Protein 4KSN (pdb70)

InterPro domains:
  IPR029058 Alpha/Beta hydrolase fold [SSF53474] (107-247)
  IPR048613 SdbC, C-terminal domain [PF20856] (334-403)

Secondary structure (DSSP, 8-state):
--EEEEEEEEEEE-SSS-EEEEEEEE---SS------TTSS-----PSPP-TTEEEEEEEEEE-/-HHHHHTSSEEEEEEE-SSS-EEEEEEEE----SPP-SSEEEEEEEEEE---/--HHHHHSSEEEEEEE-SSS-EEEEEEEEE--SS-TTTT-TT---S--BTTEEEEEEEEEE--/-HHHHHHSSEEEEEEE-SSS-EEEEEEEEE----------SPP-SSEEEEEEEEEEPPPP-

B-factor: mean 46.19, std 17.65, range [25.19, 122.3]

Organism: Legionella pneumophila subsp. pneumophila (strain Philadelphia 1 / ATCC 33152 / DSM 7513) (NCBI:txid272624)

Radius of gyration: 19.93 Å; Cα contacts (8 Å, |Δi|>4): 500; chains: 4; bounding box: 48×37×64 Å

Foldseek 3Di:
DAWDAKWKWKWFDPVPPDIDIDIGGDPDDPPLDWADDPPDPDSDTDPPDDDPGMDIDMDIDGDD/DVVVVVQPQWKWKWFDPVPPDIDIDIDHDPDVPDDADPGMDIDGDGDDDDDD/DDDCVVPPAWKWKWFDPVPPDIDIDTDHDDDDPDDPCPPPPPDDPPDADPTMDIDHDDDDDDD/DVVVVVQPQWKWKWFDPVPPDIDIDTDHDDDDPDDPCDDDDDADPTMDIDDDGDDDDDDDD

CATH classification: 6.20.250.80

Sequence (240 aa):
DTHLLADLYLLKYDTGLGVYESFICKYLEDSNDYIASHPQKLSLDEPRPLESETVSLRQLIVSVLGQLDTHLADLYLLKYDTGLGVYESFIICKYLEPRPLESEETVSLRQLIVSVLPSGQLDTHLADLYLLKYDTGLGVYESFIICKYLEDSNDYIASHPQKPRPLESETVSLRQLIIVSVLPGQLDTHLADLYLLKYDTGLGVYESFIICKYLEDSNDYIEPRPLESETVSLRQLIIVSVLLPSRP

Structure (mmCIF, N/CA/C/O backbone):
data_4KSN
#
_entry.id   4KSN
#
_cell.length_a   90.240
_cell.length_b   57.928
_cell.length_c   81.448
_cell.angle_alpha   90.00
_cell.angle_beta   121.78
_cell.angle_gamma   90.00
#
_symmetry.space_group_name_H-M   'C 1 2 1'
#
loop_
_entity.id
_entity.type
_entity.pdbx_description
1 polymer SdbC
2 non-polymer 'UNKNOWN LIGAND'
3 water water
#
loop_
_atom_site.group_PDB
_atom_site.id
_atom_site.type_symbol
_atom_site.label_atom_id
_atom_site.label_alt_id
_atom_site.label_comp_id
_atom_site.label_asym_id
_atom_site.label_entity_id
_atom_site.label_seq_id
_atom_site.pdbx_PDB_ins_code
_atom_site.Cartn_x
_atom_site.Cartn_y
_atom_site.Cartn_z
_atom_site.occupancy
_atom_site.B_iso_or_equiv
_atom_site.auth_seq_id
_atom_site.auth_comp_id
_atom_site.auth_asym_id
_atom_site.auth_atom_id
_atom_site.pdbx_PDB_model_num
ATOM 1 N N . ASP A 1 8 ? 27.445 46.639 25.361 1.00 100.31 337 ASP A N 1
ATOM 2 C CA . ASP A 1 8 ? 28.585 45.672 25.281 1.00 95.48 337 ASP A CA 1
ATOM 3 C C . ASP A 1 8 ? 28.379 44.504 26.260 1.00 89.41 337 ASP A C 1
ATOM 4 O O . ASP A 1 8 ? 28.712 44.598 27.447 1.00 86.40 337 ASP A O 1
ATOM 9 N N . THR A 1 9 ? 27.881 43.389 25.734 1.00 82.51 338 THR A N 1
ATOM 10 C CA . THR A 1 9 ? 27.330 42.334 26.565 1.00 76.08 338 THR A CA 1
ATOM 11 C C . THR A 1 9 ? 28.382 41.449 27.289 1.00 66.14 338 THR A C 1
ATOM 12 O O . THR A 1 9 ? 29.337 40.904 26.698 1.00 56.87 338 THR A O 1
ATOM 16 N N . HIS A 1 10 ? 28.157 41.317 28.590 1.00 63.40 339 HIS A N 1
ATOM 17 C CA . HIS A 1 10 ? 29.073 40.605 29.492 1.00 58.75 339 HIS A CA 1
ATOM 18 C C . HIS A 1 10 ? 28.943 39.100 29.271 1.00 55.26 339 HIS A C 1
ATOM 19 O O . HIS A 1 10 ? 27.851 38.563 29.335 1.00 61.87 339 HIS A O 1
ATOM 26 N N . LEU A 1 11 ? 30.049 38.431 29.025 1.00 49.88 340 LEU A N 1
ATOM 27 C CA A LEU A 1 11 ? 30.071 37.012 28.704 0.50 48.52 340 LEU A CA 1
ATOM 28 C CA B LEU A 1 11 ? 30.079 37.013 28.701 0.50 49.46 340 LEU A CA 1
ATOM 29 C C . LEU A 1 11 ? 30.536 36.143 29.887 1.00 46.49 340 LEU A C 1
ATOM 30 O O . LEU A 1 11 ? 29.907 35.133 30.204 1.00 45.78 340 LEU A O 1
ATOM 39 N N . ALA A 1 12 ? 31.619 36.538 30.546 1.00 39.30 341 ALA A N 1
ATOM 40 C CA . ALA A 1 12 ? 32.233 35.720 31.620 1.00 36.85 341 ALA A CA 1
ATOM 41 C C . ALA A 1 12 ? 33.088 36.590 32.516 1.00 33.73 341 ALA A C 1
ATOM 42 O O . ALA A 1 12 ? 33.381 37.706 32.171 1.00 34.07 341 ALA A O 1
ATOM 44 N N . ASP A 1 13 ? 33.440 36.073 33.666 1.00 32.16 342 ASP A N 1
ATOM 45 C CA . ASP A 1 13 ? 34.362 36.739 34.569 1.00 31.74 342 ASP A CA 1
ATOM 46 C C . ASP A 1 13 ? 35.603 35.867 34.626 1.00 29.81 342 ASP A C 1
ATOM 47 O O . ASP A 1 13 ? 35.507 34.636 34.504 1.00 30.77 342 ASP A O 1
ATOM 52 N N . LEU A 1 14 ? 36.724 36.509 34.891 1.00 27.97 343 LEU A N 1
ATOM 53 C CA . LEU A 1 14 ? 37.996 35.836 35.165 1.00 26.67 343 LEU A CA 1
ATOM 54 C C . LEU A 1 14 ? 38.580 36.529 36.372 1.00 26.31 343 LEU A C 1
ATOM 55 O O . LEU A 1 14 ? 38.091 37.632 36.750 1.00 25.92 343 LEU A O 1
ATOM 60 N N . TYR A 1 15 ? 39.523 35.883 37.051 1.00 27.27 344 TYR A N 1
ATOM 61 C CA . TYR A 1 15 ? 40.058 36.430 38.267 1.00 27.16 344 TYR A CA 1
ATOM 62 C C . TYR A 1 15 ? 41.593 36.343 38.200 1.00 29.85 344 TYR A C 1
ATOM 63 O O . TYR A 1 15 ? 42.134 35.303 37.831 1.00 29.09 344 TYR A O 1
ATOM 72 N N . LEU A 1 16 ? 42.254 37.424 38.581 1.00 27.99 345 LEU A N 1
ATOM 73 C CA . LEU A 1 16 ? 43.680 37.459 38.780 1.00 27.92 345 LEU A CA 1
ATOM 74 C C . LEU A 1 16 ? 43.935 37.262 40.251 1.00 28.06 345 LEU A C 1
ATOM 75 O O . LEU A 1 16 ? 43.458 38.061 41.077 1.00 29.59 345 LEU A O 1
ATOM 80 N N . LEU A 1 17 ? 44.608 36.170 40.564 1.00 25.67 346 LEU A N 1
ATOM 81 C CA . LEU A 1 17 ? 44.776 35.706 41.895 1.00 27.82 346 LEU A CA 1
ATOM 82 C C . LEU A 1 17 ? 46.279 35.757 42.171 1.00 28.26 346 LEU A C 1
ATOM 83 O O . LEU A 1 17 ? 47.068 35.224 41.420 1.00 28.92 346 LEU A O 1
ATOM 88 N N . LYS A 1 18 ? 46.624 36.311 43.337 1.00 29.25 347 LYS A N 1
ATOM 89 C CA . LYS A 1 18 ? 48.027 36.438 43.698 1.00 31.40 347 LYS A CA 1
ATOM 90 C C . LYS A 1 18 ? 48.126 36.145 45.169 1.00 30.61 347 LYS A C 1
ATOM 91 O O . LYS A 1 18 ? 47.286 36.506 45.910 1.00 33.75 347 LYS A O 1
ATOM 97 N N . TYR A 1 19 ? 49.134 35.389 45.575 1.00 34.95 348 TYR A N 1
ATOM 98 C CA . TYR A 1 19 ? 49.245 35.001 46.990 1.00 36.72 348 TYR A CA 1
ATOM 99 C C . TYR A 1 19 ? 50.718 34.809 47.387 1.00 38.94 348 TYR A C 1
ATOM 100 O O . TYR A 1 19 ? 51.549 34.376 46.616 1.00 38.84 348 TYR A O 1
ATOM 109 N N . ASP A 1 20 ? 51.025 35.226 48.601 1.00 46.89 349 ASP A N 1
ATOM 110 C CA . ASP A 1 20 ? 52.371 35.067 49.152 1.00 48.88 349 ASP A CA 1
ATOM 111 C C . ASP A 1 20 ? 52.487 33.611 49.597 1.00 46.90 349 ASP A C 1
ATOM 112 O O . ASP A 1 20 ? 51.582 33.075 50.252 1.00 50.41 349 ASP A O 1
ATOM 117 N N . THR A 1 21 ? 53.551 32.976 49.155 1.00 54.62 350 THR A N 1
ATOM 118 C CA . THR A 1 21 ? 53.813 31.572 49.491 1.00 61.70 350 THR A CA 1
ATOM 119 C C . THR A 1 21 ? 54.208 31.373 50.970 1.00 68.10 350 THR A C 1
ATOM 120 O O . THR A 1 21 ? 53.646 30.515 51.673 1.00 71.46 350 THR A O 1
ATOM 124 N N . GLY A 1 22 ? 55.121 32.214 51.441 1.00 73.36 351 GLY A N 1
ATOM 125 C CA . GLY A 1 22 ? 55.688 32.068 52.792 1.00 74.97 351 GLY A CA 1
ATOM 126 C C . GLY A 1 22 ? 57.167 31.826 52.676 1.00 79.63 351 GLY A C 1
ATOM 127 O O . GLY A 1 22 ? 57.855 31.590 53.672 1.00 86.29 351 GLY A O 1
ATOM 128 N N . LEU A 1 23 ? 57.657 31.875 51.443 1.00 76.69 352 LEU A N 1
ATOM 129 C CA . LEU A 1 23 ? 59.035 31.574 51.123 1.00 78.30 352 LEU A CA 1
ATOM 130 C C . LEU A 1 23 ? 59.677 32.710 50.336 1.00 74.41 352 LEU A C 1
ATOM 131 O O . LEU A 1 23 ? 60.657 32.476 49.633 1.00 73.96 352 LEU A O 1
ATOM 136 N N . GLY A 1 24 ? 59.125 33.925 50.433 1.00 73.11 353 GLY A N 1
ATOM 137 C CA . GLY A 1 24 ? 59.718 35.104 49.773 1.00 71.89 353 GLY A CA 1
ATOM 138 C C . GLY A 1 24 ? 59.355 35.293 48.308 1.00 71.37 353 GLY A C 1
ATOM 139 O O . GLY A 1 24 ? 59.987 36.058 47.554 1.00 66.10 353 GLY A O 1
ATOM 140 N N . VAL A 1 25 ? 58.325 34.598 47.862 1.00 67.58 354 VAL A N 1
ATOM 141 C CA . VAL A 1 25 ? 57.880 34.815 46.512 1.00 60.42 354 VAL A CA 1
ATOM 142 C C . VAL A 1 25 ? 56.364 34.761 46.512 1.00 50.53 354 VAL A C 1
ATOM 143 O O . VAL A 1 25 ? 55.793 34.116 47.359 1.00 53.11 354 VAL A O 1
ATOM 147 N N . TYR A 1 26 ? 55.736 35.541 45.640 1.00 48.14 355 TYR A N 1
ATOM 148 C CA . TYR A 1 26 ? 54.276 35.399 45.407 1.00 43.60 355 TYR A CA 1
ATOM 149 C C . TYR A 1 26 ? 54.014 34.718 44.055 1.00 37.39 355 TYR A C 1
ATOM 150 O O . TYR A 1 26 ? 54.772 34.849 43.113 1.00 38.11 355 TYR A O 1
ATOM 159 N N . GLU A 1 27 ? 52.836 34.063 43.969 1.00 36.99 356 GLU A N 1
ATOM 160 C CA . GLU A 1 27 ? 52.468 33.296 42.802 1.00 34.97 356 GLU A CA 1
ATOM 161 C C . GLU A 1 27 ? 51.267 33.976 42.223 1.00 31.08 356 GLU A C 1
ATOM 162 O O . GLU A 1 27 ? 50.454 34.494 42.993 1.00 30.97 356 GLU A O 1
ATOM 168 N N . SER A 1 28 ? 51.176 33.963 40.898 1.00 32.04 357 SER A N 1
ATOM 169 C CA . SER A 1 28 ? 50.129 34.653 40.179 1.00 31.99 357 SER A CA 1
ATOM 170 C C . SER A 1 28 ? 49.487 33.702 39.206 1.00 29.93 357 SER A C 1
ATOM 171 O O . SER A 1 28 ? 50.191 32.939 38.535 1.00 30.97 357 SER A O 1
ATOM 174 N N . PHE A 1 29 ? 48.164 33.851 39.040 1.00 29.06 358 PHE A N 1
ATOM 175 C CA . PHE A 1 29 ? 47.397 32.925 38.213 1.00 26.75 358 PHE A CA 1
ATOM 176 C C . PHE A 1 29 ? 46.273 33.750 37.589 1.00 26.56 358 PHE A C 1
ATOM 177 O O . PHE A 1 29 ? 45.780 34.707 38.213 1.00 27.57 358 PHE A O 1
ATOM 185 N N . ILE A 1 30 ? 45.890 33.382 36.378 1.00 25.95 359 ILE A N 1
ATOM 186 C CA . ILE A 1 30 ? 44.662 33.922 35.747 1.00 26.41 359 ILE A CA 1
ATOM 187 C C . ILE A 1 30 ? 43.670 32.758 35.706 1.00 26.22 359 ILE A C 1
ATOM 188 O O . ILE A 1 30 ? 44.031 31.677 35.287 1.00 25.19 359 ILE A O 1
ATOM 193 N N . CYS A 1 31 ? 42.447 32.998 36.235 1.00 25.59 360 CYS A N 1
ATOM 194 C CA . CYS A 1 31 ? 41.609 31.952 36.761 1.00 26.32 360 CYS A CA 1
ATOM 195 C C . CYS A 1 31 ? 40.148 32.112 36.287 1.00 27.22 360 CYS A C 1
ATOM 196 O O . CYS A 1 31 ? 39.613 33.236 36.210 1.00 27.99 360 CYS A O 1
ATOM 199 N N . LYS A 1 32 ? 39.524 30.976 36.057 1.00 27.99 361 LYS A N 1
ATOM 200 C CA . LYS A 1 32 ? 38.071 30.857 35.944 1.00 29.40 361 LYS A CA 1
ATOM 201 C C . LYS A 1 32 ? 37.547 30.198 37.229 1.00 28.61 361 LYS A C 1
ATOM 202 O O . LYS A 1 32 ? 37.912 29.080 37.573 1.00 27.26 361 LYS A O 1
ATOM 208 N N . TYR A 1 33 ? 36.639 30.893 37.880 1.00 27.22 362 TYR A N 1
ATOM 209 C CA . TYR A 1 33 ? 35.954 30.390 39.039 1.00 27.62 362 TYR A CA 1
ATOM 210 C C . TYR A 1 33 ? 34.976 29.277 38.729 1.00 30.68 362 TYR A C 1
ATOM 211 O O . TYR A 1 33 ? 34.205 29.335 37.727 1.00 28.97 362 TYR A O 1
ATOM 220 N N . LEU A 1 34 ? 35.061 28.204 39.505 1.00 29.33 363 LEU A N 1
ATOM 221 C CA . LEU A 1 34 ? 34.274 27.045 39.235 1.00 35.56 363 LEU A CA 1
ATOM 222 C C . LEU A 1 34 ? 32.935 27.262 39.892 1.00 39.89 363 LEU A C 1
ATOM 223 O O . LEU A 1 34 ? 32.786 27.097 41.087 1.00 36.80 363 LEU A O 1
ATOM 228 N N . GLU A 1 35 ? 31.950 27.648 39.116 1.00 43.51 364 GLU A N 1
ATOM 229 C CA . GLU A 1 35 ? 30.627 27.844 39.723 1.00 50.45 364 GLU A CA 1
ATOM 230 C C . GLU A 1 35 ? 29.542 27.608 38.755 1.00 60.89 364 GLU A C 1
ATOM 231 O O . GLU A 1 35 ? 29.786 27.130 37.634 1.00 63.48 364 GLU A O 1
ATOM 237 N N . ASP A 1 36 ? 28.338 27.977 39.207 1.00 73.98 365 ASP A N 1
ATOM 238 C CA . ASP A 1 36 ? 27.247 28.398 38.323 1.00 76.67 365 ASP A CA 1
ATOM 239 C C . ASP A 1 36 ? 26.543 27.147 37.883 1.00 81.07 365 ASP A C 1
ATOM 240 O O . ASP A 1 36 ? 26.267 26.284 38.719 1.00 77.08 365 ASP A O 1
ATOM 245 N N . SER A 1 37 ? 26.284 27.028 36.581 1.00 91.01 366 SER A N 1
ATOM 246 C CA . SER A 1 37 ? 25.186 26.236 36.068 1.00 94.15 366 SER A CA 1
ATOM 247 C C . SER A 1 37 ? 23.901 26.883 36.594 1.00 94.11 366 SER A C 1
ATOM 248 O O . SER A 1 37 ? 23.050 27.327 35.809 1.00 98.08 366 SER A O 1
ATOM 251 N N . ASN A 1 38 ? 23.783 26.953 37.925 1.00 85.44 367 ASN A N 1
ATOM 252 C CA . ASN A 1 38 ? 22.609 27.536 38.592 1.00 81.35 367 ASN A CA 1
ATOM 253 C C . ASN A 1 38 ? 22.717 29.055 38.824 1.00 77.95 367 ASN A C 1
ATOM 254 O O . ASN A 1 38 ? 21.742 29.778 38.663 1.00 74.65 367 ASN A O 1
ATOM 259 N N . ASP A 1 39 ? 23.891 29.517 39.249 1.00 76.10 368 ASP A N 1
ATOM 260 C CA . ASP A 1 39 ? 24.174 30.957 39.425 1.00 78.27 368 ASP A CA 1
ATOM 261 C C . ASP A 1 39 ? 23.288 31.637 40.479 1.00 72.20 368 ASP A C 1
ATOM 262 O O . ASP A 1 39 ? 23.100 32.851 40.441 1.00 77.29 368 ASP A O 1
ATOM 267 N N . TYR A 1 40 ? 22.753 30.870 41.425 1.00 68.74 369 TYR A N 1
ATOM 268 C CA . TYR A 1 40 ? 21.784 31.419 42.406 1.00 65.10 369 TYR A CA 1
ATOM 269 C C . TYR A 1 40 ? 22.396 32.534 43.300 1.00 61.63 369 TYR A C 1
ATOM 270 O O . TYR A 1 40 ? 23.633 32.565 43.508 1.00 54.02 369 TYR A O 1
ATOM 279 N N . ILE A 1 41 ? 21.548 33.427 43.837 1.00 59.43 370 ILE A N 1
ATOM 280 C CA . ILE A 1 41 ? 21.997 34.397 44.841 1.00 58.79 370 ILE A CA 1
ATOM 281 C C . ILE A 1 41 ? 22.745 33.649 45.964 1.00 51.04 370 ILE A C 1
ATOM 282 O O . ILE A 1 41 ? 22.417 32.487 46.260 1.00 50.78 370 ILE A O 1
ATOM 287 N N . ALA A 1 42 ? 23.722 34.312 46.560 1.00 42.76 371 ALA A N 1
ATOM 288 C CA . ALA A 1 42 ? 24.625 33.637 47.505 1.00 38.91 371 ALA A CA 1
ATOM 289 C C . ALA A 1 42 ? 24.666 34.357 48.849 1.00 37.67 371 ALA A C 1
ATOM 290 O O . ALA A 1 42 ? 24.570 35.571 48.904 1.00 37.50 371 ALA A O 1
ATOM 292 N N . SER A 1 43 ? 24.711 33.574 49.918 1.00 34.95 372 SER A N 1
ATOM 293 C CA . SER A 1 43 ? 24.602 34.124 51.263 1.00 33.44 372 SER A CA 1
ATOM 294 C C . SER A 1 43 ? 25.642 33.481 52.147 1.00 31.92 372 SER A C 1
ATOM 295 O O . SER A 1 43 ? 26.427 32.654 51.714 1.00 30.43 372 SER A O 1
ATOM 298 N N . HIS A 1 44 ? 25.724 33.939 53.390 1.00 31.16 373 HIS A N 1
ATOM 299 C CA . HIS A 1 44 ? 26.788 33.392 54.275 1.00 32.58 373 HIS A CA 1
ATOM 300 C C . HIS A 1 44 ? 26.662 31.872 54.478 1.00 30.49 373 HIS A C 1
ATOM 301 O O . HIS A 1 44 ? 25.588 31.381 54.801 1.00 34.50 373 HIS A O 1
ATOM 308 N N . PRO A 1 45 ? 27.761 31.119 54.318 1.00 32.50 374 PRO A N 1
ATOM 309 C CA . PRO A 1 45 ? 27.718 29.696 54.505 1.00 34.27 374 PRO A CA 1
ATOM 310 C C . PRO A 1 45 ? 27.588 29.278 56.018 1.00 37.31 374 PRO A C 1
ATOM 311 O O . PRO A 1 45 ? 27.224 28.149 56.283 1.00 34.60 374 PRO A O 1
ATOM 315 N N . GLN A 1 46 ? 27.849 30.211 56.934 1.00 36.52 375 GLN A N 1
ATOM 316 C CA . GLN A 1 46 ? 27.864 29.894 58.378 1.00 40.05 375 GLN A CA 1
ATOM 317 C C . GLN A 1 46 ? 26.912 30.720 59.203 1.00 40.29 375 GLN A C 1
ATOM 318 O O . GLN A 1 46 ? 26.947 30.629 60.446 1.00 41.22 375 GLN A O 1
ATOM 324 N N . LYS A 1 47 ? 26.029 31.512 58.572 1.00 37.35 376 LYS A N 1
ATOM 325 C CA . LYS A 1 47 ? 25.094 32.342 59.306 1.00 38.77 376 LYS A CA 1
ATOM 326 C C . LYS A 1 47 ? 23.726 32.253 58.640 1.00 39.17 376 LYS A C 1
ATOM 327 O O . LYS A 1 47 ? 23.637 31.984 57.445 1.00 34.57 376 LYS A O 1
ATOM 333 N N . LEU A 1 48 ? 22.703 32.507 59.426 1.00 36.62 377 LEU A N 1
ATOM 334 C CA . LEU A 1 48 ? 21.334 32.411 58.966 1.00 36.09 377 LEU A CA 1
ATOM 335 C C . LEU A 1 48 ? 20.925 33.551 58.007 1.00 35.29 377 LEU A C 1
ATOM 336 O O . LEU A 1 48 ? 19.960 33.379 57.208 1.00 37.29 377 LEU A O 1
ATOM 341 N N . SER A 1 49 ? 21.578 34.708 58.113 1.00 35.06 378 SER A N 1
ATOM 342 C CA . SER A 1 49 ? 21.239 35.902 57.348 1.00 37.03 378 SER A CA 1
ATOM 343 C C . SER A 1 49 ? 21.180 35.563 55.845 1.00 33.64 378 SER A C 1
ATOM 344 O O . SER A 1 49 ? 22.065 34.858 55.328 1.00 31.63 378 SER A O 1
ATOM 347 N N . LEU A 1 50 ? 20.222 36.157 55.182 1.00 34.53 379 LEU A N 1
ATOM 348 C CA . LEU A 1 50 ? 20.140 36.122 53.726 1.00 36.41 379 LEU A CA 1
ATOM 349 C C . LEU A 1 50 ? 20.856 37.293 53.090 1.00 39.10 379 LEU A C 1
ATOM 350 O O . LEU A 1 50 ? 20.695 37.518 51.887 1.00 42.92 379 LEU A O 1
ATOM 355 N N . ASP A 1 51 ? 21.650 38.053 53.851 1.00 36.85 380 ASP A N 1
ATOM 356 C CA . ASP A 1 51 ? 22.380 39.130 53.243 1.00 39.15 380 ASP A CA 1
ATOM 357 C C . ASP A 1 51 ? 23.257 38.545 52.170 1.00 37.21 380 ASP A C 1
ATOM 358 O O . ASP A 1 51 ? 23.895 37.498 52.353 1.00 33.99 380 ASP A O 1
ATOM 363 N N . GLU A 1 52 ? 23.338 39.242 51.068 1.00 39.84 381 GLU A N 1
ATOM 364 C CA . GLU A 1 52 ? 24.129 38.741 49.947 1.00 42.11 381 GLU A CA 1
ATOM 365 C C . GLU A 1 52 ? 25.622 38.703 50.230 1.00 43.44 381 GLU A C 1
ATOM 366 O O . GLU A 1 52 ? 26.201 39.650 50.753 1.00 41.20 381 GLU A O 1
ATOM 380 N N . PRO A 1 54 ? 28.495 37.681 47.749 1.00 44.86 383 PRO A N 1
ATOM 381 C CA . PRO A 1 54 ? 28.825 37.209 46.404 1.00 44.86 383 PRO A CA 1
ATOM 382 C C . PRO A 1 54 ? 30.035 36.272 46.389 1.00 39.10 383 PRO A C 1
ATOM 383 O O . PRO A 1 54 ? 30.949 36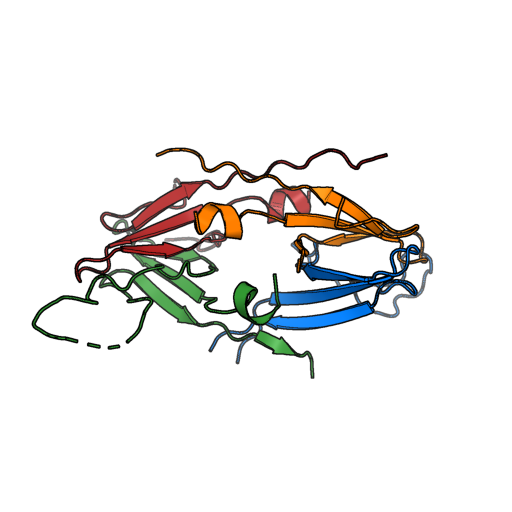.457 47.165 1.00 39.65 383 PRO A O 1
ATOM 387 N N . ARG A 1 55 ? 29.981 35.274 45.530 1.00 39.78 384 ARG A N 1
ATOM 388 C CA . ARG A 1 55 ? 31.067 34.329 45.314 1.00 36.98 384 ARG A CA 1
ATOM 389 C C . ARG A 1 55 ? 31.940 34.783 44.091 1.00 39.34 384 ARG A C 1
ATOM 390 O O . ARG A 1 55 ? 31.419 35.372 43.156 1.00 36.54 384 ARG A O 1
ATOM 398 N N . PRO A 1 56 ? 33.241 34.469 44.094 1.00 35.35 385 PRO A N 1
ATOM 399 C CA . PRO A 1 56 ? 33.908 33.719 45.130 1.00 34.20 385 PRO A CA 1
ATOM 400 C C . PRO A 1 56 ? 34.108 34.583 46.341 1.00 38.23 385 PRO A C 1
ATOM 401 O O . PRO A 1 56 ? 34.276 35.796 46.217 1.00 37.23 385 PRO A O 1
ATOM 405 N N . LEU A 1 57 ? 34.098 33.957 47.516 1.00 38.77 386 LEU A N 1
ATOM 406 C CA . LEU A 1 57 ? 34.401 34.678 48.710 1.00 39.34 386 LEU A CA 1
ATOM 407 C C . LEU A 1 57 ? 35.884 34.929 48.650 1.00 42.68 386 LEU A C 1
ATOM 408 O O . LEU A 1 57 ? 36.631 34.116 48.114 1.00 43.59 386 LEU A O 1
ATOM 413 N N . GLU A 1 58 ? 36.318 36.019 49.265 1.00 43.44 387 GLU A N 1
ATOM 414 C CA . GLU A 1 58 ? 37.734 36.367 49.305 1.00 45.45 387 GLU A CA 1
ATOM 415 C C . GLU A 1 58 ? 38.420 35.826 50.551 1.00 47.67 387 GLU A C 1
ATOM 416 O O . GLU A 1 58 ? 37.793 35.670 51.605 1.00 46.24 387 GLU A O 1
ATOM 422 N N . SER A 1 59 ? 39.707 35.570 50.443 1.00 44.68 388 SER A N 1
ATOM 423 C CA . SER A 1 59 ? 40.532 35.203 51.587 1.00 47.01 388 SER A CA 1
ATOM 424 C C . SER A 1 59 ? 41.410 36.376 51.967 1.00 48.99 388 SER A C 1
ATOM 425 O O . SER A 1 59 ? 41.773 37.188 51.119 1.00 47.22 388 SER A O 1
ATOM 428 N N . GLU A 1 60 ? 41.854 36.380 53.212 1.00 49.14 389 GLU A N 1
ATOM 429 C CA . GLU A 1 60 ? 42.769 37.393 53.680 1.00 55.11 389 GLU A CA 1
ATOM 430 C C . GLU A 1 60 ? 44.163 37.172 53.147 1.00 51.81 389 GLU A C 1
ATOM 431 O O . GLU A 1 60 ? 44.953 38.125 53.072 1.00 58.48 389 GLU A O 1
ATOM 437 N N . THR A 1 61 ? 44.481 35.927 52.770 1.00 46.25 390 THR A N 1
ATOM 438 C CA . THR A 1 61 ? 45.761 35.584 52.221 1.00 42.86 390 THR A CA 1
ATOM 439 C C . THR A 1 61 ? 45.809 35.534 50.688 1.00 36.81 390 THR A C 1
ATOM 440 O O . THR A 1 61 ? 46.837 35.296 50.149 1.00 41.61 390 THR A O 1
ATOM 444 N N . VAL A 1 62 ? 44.735 35.804 49.975 1.00 34.10 391 VAL A N 1
ATOM 445 C CA . VAL A 1 62 ? 44.815 35.725 48.532 1.00 30.73 391 VAL A CA 1
ATOM 446 C C . VAL A 1 62 ? 44.281 37.020 47.936 1.00 32.71 391 VAL A C 1
ATOM 447 O O . VAL A 1 62 ? 43.152 37.368 48.220 1.00 37.16 391 VAL A O 1
ATOM 451 N N . SER A 1 63 ? 45.046 37.707 47.100 1.00 32.29 392 SER A N 1
ATOM 452 C CA . SER A 1 63 ? 44.570 38.917 46.424 1.00 33.09 392 SER A CA 1
ATOM 453 C C . SER A 1 63 ? 43.760 38.484 45.190 1.00 30.67 392 SER A C 1
ATOM 454 O O . SER A 1 63 ? 44.243 37.679 44.428 1.00 30.60 392 SER A O 1
ATOM 457 N N . LEU A 1 64 ? 42.581 39.047 45.002 1.00 30.59 393 LEU A N 1
ATOM 458 C CA . LEU A 1 64 ? 41.737 38.688 43.869 1.00 31.64 393 LEU A CA 1
ATOM 459 C C . LEU A 1 64 ? 41.292 39.972 43.218 1.00 30.40 393 LEU A C 1
ATOM 460 O O . LEU A 1 64 ? 40.825 40.889 43.908 1.00 31.67 393 LEU A O 1
ATOM 465 N N . ARG A 1 65 ? 41.470 40.080 41.914 1.00 27.51 394 ARG A N 1
ATOM 466 C CA . ARG A 1 65 ? 40.894 41.136 41.144 1.00 29.41 394 ARG A CA 1
ATOM 467 C C . ARG A 1 65 ? 40.062 40.497 40.006 1.00 31.79 394 ARG A C 1
ATOM 468 O O . ARG A 1 65 ? 40.499 39.547 39.402 1.00 31.21 394 ARG A O 1
ATOM 476 N N . GLN A 1 66 ? 38.896 41.032 39.772 1.00 30.30 395 GLN A N 1
ATOM 477 C CA . GLN A 1 66 ? 37.970 40.490 38.791 1.00 31.77 395 GLN A CA 1
ATOM 478 C C . GLN A 1 66 ? 38.123 41.196 37.467 1.00 31.63 395 GLN A C 1
ATOM 479 O O . GLN A 1 66 ? 38.200 42.444 37.382 1.00 30.95 395 GLN A O 1
ATOM 485 N N . LEU A 1 67 ? 38.118 40.398 36.399 1.00 31.30 396 LEU A N 1
ATOM 486 C CA . LEU A 1 67 ? 38.076 40.907 35.051 1.00 31.71 396 LEU A CA 1
ATOM 487 C C . LEU A 1 67 ? 36.810 40.448 34.386 1.00 31.08 396 LEU A C 1
ATOM 488 O O . LEU A 1 67 ? 36.226 39.420 34.734 1.00 31.57 396 LEU A O 1
ATOM 493 N N . ILE A 1 68 ? 36.396 41.183 33.414 1.00 31.50 397 ILE A N 1
ATOM 494 C CA . ILE A 1 68 ? 35.245 40.802 32.721 1.00 33.04 397 ILE A CA 1
ATOM 495 C C . ILE A 1 68 ? 35.588 40.618 31.231 1.00 33.52 397 ILE A C 1
ATOM 496 O O . ILE A 1 68 ? 36.458 41.293 30.672 1.00 33.46 397 ILE A O 1
ATOM 501 N N . VAL A 1 69 ? 34.893 39.647 30.622 1.00 33.30 398 VAL A N 1
ATOM 502 C CA . VAL A 1 69 ? 35.072 39.285 29.231 1.00 34.70 398 VAL A CA 1
ATOM 503 C C . VAL A 1 69 ? 33.744 39.626 28.576 1.00 36.22 398 VAL A C 1
ATOM 504 O O . VAL A 1 69 ? 32.656 39.193 29.041 1.00 37.64 398 VAL A O 1
ATOM 508 N N . SER A 1 70 ? 33.798 40.417 27.514 1.00 37.24 399 SER A N 1
ATOM 509 C CA . SER A 1 70 ? 32.591 40.876 26.856 1.00 41.97 399 SER A CA 1
ATOM 510 C C . SER A 1 70 ? 32.800 40.802 25.369 1.00 43.45 399 SER A C 1
ATOM 511 O O . SER A 1 70 ? 33.917 40.663 24.886 1.00 40.55 399 SER A O 1
ATOM 514 N N . VAL A 1 71 ? 31.717 40.933 24.633 1.00 46.95 400 VAL A N 1
ATOM 515 C CA . VAL A 1 71 ? 31.830 40.841 23.195 1.00 52.50 400 VAL A CA 1
ATOM 516 C C . VAL A 1 71 ? 31.935 42.219 22.626 1.00 57.92 400 VAL A C 1
ATOM 517 O O . VAL A 1 71 ? 31.154 43.093 22.976 1.00 64.02 400 VAL A O 1
ATOM 521 N N . LEU A 1 72 ? 32.889 42.367 21.724 1.00 62.71 401 LEU A N 1
ATOM 522 C CA . LEU A 1 72 ? 33.070 43.562 20.923 1.00 72.60 401 LEU A CA 1
ATOM 523 C C . LEU A 1 72 ? 31.963 43.726 19.884 1.00 72.48 401 LEU A C 1
ATOM 524 O O . LEU A 1 72 ? 30.924 44.308 20.171 1.00 79.02 401 LEU A O 1
ATOM 529 N N . GLY B 1 5 ? 54.531 22.979 19.050 1.00 83.31 334 GLY B N 1
ATOM 530 C CA . GLY B 1 5 ? 55.314 23.588 20.173 1.00 80.41 334 GLY B CA 1
ATOM 531 C C . GLY B 1 5 ? 54.507 24.656 20.893 1.00 77.46 334 GLY B C 1
ATOM 532 O O . GLY B 1 5 ? 54.511 24.730 22.130 1.00 69.32 334 GLY B O 1
ATOM 533 N N . GLN B 1 6 ? 53.803 25.478 20.118 1.00 75.14 335 GLN B N 1
ATOM 534 C CA . GLN B 1 6 ? 52.932 26.509 20.684 1.00 72.94 335 GLN B CA 1
ATOM 535 C C . GLN B 1 6 ? 51.662 25.903 21.295 1.00 67.07 335 GLN B C 1
ATOM 536 O O . GLN B 1 6 ? 51.085 26.463 22.235 1.00 65.00 335 GLN B O 1
ATOM 542 N N . LEU B 1 7 ? 51.183 24.793 20.737 1.00 62.00 336 LEU B N 1
ATOM 543 C CA . LEU B 1 7 ? 50.049 24.127 21.359 1.00 55.47 336 LEU B CA 1
ATOM 544 C C . LEU B 1 7 ? 50.490 23.648 22.725 1.00 51.80 336 LEU B C 1
ATOM 545 O O . LEU B 1 7 ? 49.796 23.867 23.706 1.00 49.51 336 LEU B O 1
ATOM 550 N N . ASP B 1 8 ? 51.651 23.001 22.778 1.00 51.68 337 ASP B N 1
ATOM 551 C CA . ASP B 1 8 ? 52.157 22.441 24.026 1.00 52.03 337 ASP B CA 1
ATOM 552 C C . ASP B 1 8 ? 52.240 23.519 25.096 1.00 48.78 337 ASP B C 1
ATOM 553 O O . ASP B 1 8 ? 51.751 23.314 26.210 1.00 48.71 337 ASP B O 1
ATOM 558 N N . THR B 1 9 ? 52.802 24.682 24.757 1.00 45.53 338 THR B N 1
ATOM 559 C CA . THR B 1 9 ? 52.889 25.768 25.708 1.00 45.04 338 THR B CA 1
ATOM 560 C C . THR B 1 9 ? 51.527 26.283 26.164 1.00 44.46 338 THR B C 1
ATOM 561 O O . THR B 1 9 ? 51.341 26.591 27.337 1.00 39.48 338 THR B O 1
ATOM 565 N N . HIS B 1 10 ? 50.568 26.402 25.236 1.00 43.01 339 HIS B N 1
ATOM 566 C CA . HIS B 1 10 ? 49.242 26.834 25.641 1.00 41.32 339 HIS B CA 1
ATOM 567 C C . HIS B 1 10 ? 48.570 25.868 26.599 1.00 37.87 339 HIS B C 1
ATOM 568 O O . HIS B 1 10 ? 47.805 26.325 27.434 1.00 40.01 339 HIS B O 1
ATOM 575 N N . LEU B 1 11 ? 48.829 24.567 26.465 1.00 36.19 340 LEU B N 1
ATOM 576 C CA . LEU B 1 11 ? 48.191 23.547 27.282 1.00 37.07 340 LEU B CA 1
ATOM 577 C C . LEU B 1 11 ? 48.992 23.248 28.552 1.00 37.17 340 LEU B C 1
ATOM 578 O O . LEU B 1 11 ? 48.590 22.400 29.340 1.00 39.38 340 LEU B O 1
ATOM 583 N N . ALA B 1 12 ? 50.068 23.993 28.764 1.00 36.36 341 ALA B N 1
ATOM 584 C CA . ALA B 1 12 ? 50.942 23.799 29.891 1.00 36.08 341 ALA B CA 1
ATOM 585 C C . ALA B 1 12 ? 50.559 24.738 31.023 1.00 34.33 341 ALA B C 1
ATOM 586 O O . ALA B 1 12 ? 49.856 25.719 30.836 1.00 34.52 341 ALA B O 1
ATOM 588 N N . ASP B 1 13 ? 51.072 24.451 32.212 1.00 33.60 342 ASP B N 1
ATOM 589 C CA . ASP B 1 13 ? 50.920 25.335 33.369 1.00 33.89 342 ASP B CA 1
ATOM 590 C C . ASP B 1 13 ? 49.465 25.634 33.768 1.00 29.80 342 ASP B C 1
ATOM 591 O O . ASP B 1 13 ? 49.151 26.724 34.237 1.00 32.33 342 ASP B O 1
ATOM 596 N N . LEU B 1 14 ? 48.621 24.666 33.577 1.00 30.52 343 LEU B N 1
ATOM 597 C CA . LEU B 1 14 ? 47.255 24.720 34.016 1.00 30.06 343 LEU B CA 1
ATOM 598 C C . LEU B 1 14 ? 47.045 23.968 35.342 1.00 29.49 343 LEU B C 1
ATOM 599 O O . LEU B 1 14 ? 47.549 22.833 35.525 1.00 30.78 343 LEU B O 1
ATOM 604 N N . TYR B 1 15 ? 46.249 24.579 36.220 1.00 29.05 344 TYR B N 1
ATOM 605 C CA . TYR B 1 15 ? 46.059 24.146 37.609 1.00 29.38 344 TYR B CA 1
ATOM 606 C C . TYR B 1 15 ? 44.618 24.280 38.061 1.00 28.19 344 TYR B C 1
ATOM 607 O O . TYR B 1 15 ? 43.882 25.205 37.611 1.00 28.22 344 TYR B O 1
ATOM 616 N N . LEU B 1 16 ? 44.186 23.321 38.883 1.00 25.83 345 LEU B N 1
ATOM 617 C CA . LEU B 1 16 ? 43.079 23.510 39.783 1.00 27.24 345 LEU B CA 1
ATOM 618 C C . LEU B 1 16 ? 43.593 24.089 41.088 1.00 28.36 345 LEU B C 1
ATOM 619 O O . LEU B 1 16 ? 44.485 23.487 41.728 1.00 30.87 345 LEU B O 1
ATOM 624 N N . LEU B 1 17 ? 43.128 25.271 41.409 1.00 27.84 346 LEU B N 1
ATOM 625 C CA . LEU B 1 17 ? 43.513 26.001 42.585 1.00 28.58 346 LEU B CA 1
ATOM 626 C C . LEU B 1 17 ? 42.334 26.046 43.546 1.00 28.99 346 LEU B C 1
ATOM 627 O O . LEU B 1 17 ? 41.232 26.416 43.189 1.00 28.92 346 LEU B O 1
ATOM 632 N N . LYS B 1 18 ? 42.598 25.739 44.811 1.00 28.97 347 LYS B N 1
ATOM 633 C CA . LYS B 1 18 ? 41.555 25.761 45.808 1.00 29.02 347 LYS B CA 1
ATOM 634 C C . LYS B 1 18 ? 42.084 26.508 47.045 1.00 30.54 347 LYS B C 1
ATOM 635 O O . LYS B 1 18 ? 43.189 26.163 47.540 1.00 32.63 347 LYS B O 1
ATOM 641 N N . TYR B 1 19 ? 41.310 27.466 47.545 1.00 31.39 348 TYR B N 1
ATOM 642 C CA . TYR B 1 19 ? 41.723 28.197 48.728 1.00 32.38 348 TYR B CA 1
ATOM 643 C C . TYR B 1 19 ? 40.703 28.207 49.821 1.00 33.24 348 TYR B C 1
ATOM 644 O O . TYR B 1 19 ? 39.503 28.148 49.592 1.00 33.19 348 TYR B O 1
ATOM 653 N N . ASP B 1 20 ? 41.249 28.293 51.043 1.00 36.25 349 ASP B N 1
ATOM 654 C CA . ASP B 1 20 ? 40.416 28.397 52.252 1.00 37.11 349 ASP B CA 1
ATOM 655 C C . ASP B 1 20 ? 40.001 29.848 52.457 1.00 36.65 349 ASP B C 1
ATOM 656 O O . ASP B 1 20 ? 40.847 30.770 52.531 1.00 36.83 349 ASP B O 1
ATOM 661 N N . THR B 1 21 ? 38.693 30.055 52.479 1.00 36.28 350 THR B N 1
ATOM 662 C CA . THR B 1 21 ? 38.095 31.373 52.577 1.00 38.44 350 THR B CA 1
ATOM 663 C C . THR B 1 21 ? 38.162 31.902 54.011 1.00 40.83 350 THR B C 1
ATOM 664 O O . THR B 1 21 ? 38.015 33.088 54.195 1.00 41.60 350 THR B O 1
ATOM 668 N N . GLY B 1 22 ? 38.435 31.033 54.989 1.00 40.79 351 GLY B N 1
ATOM 669 C CA . GLY B 1 22 ? 38.294 31.433 56.399 1.00 44.47 351 GLY B CA 1
ATOM 670 C C . GLY B 1 22 ? 36.868 31.382 56.903 1.00 44.87 351 GLY B C 1
ATOM 671 O O . GLY B 1 22 ? 36.644 31.486 58.106 1.00 48.03 351 GLY B O 1
ATOM 672 N N . LEU B 1 23 ? 35.897 31.163 56.007 1.00 41.13 352 LEU B N 1
ATOM 673 C CA . LEU B 1 23 ? 34.492 31.038 56.380 1.00 40.58 352 LEU B CA 1
ATOM 674 C C . LEU B 1 23 ? 33.991 29.615 56.244 1.00 38.78 352 LEU B C 1
ATOM 675 O O . LEU B 1 23 ? 32.811 29.401 56.061 1.00 42.27 352 LEU B O 1
ATOM 680 N N . GLY B 1 24 ? 34.885 28.648 56.411 1.00 39.87 353 GLY B N 1
ATOM 681 C CA . GLY B 1 24 ? 34.495 27.229 56.454 1.00 41.44 353 GLY B CA 1
ATOM 682 C C . GLY B 1 24 ? 34.199 26.582 55.115 1.00 41.98 353 GLY B C 1
ATOM 683 O O . GLY B 1 24 ? 33.713 25.441 55.059 1.00 44.08 353 GLY B O 1
ATOM 684 N N . VAL B 1 25 ? 34.459 27.322 54.028 1.00 38.07 354 VAL B N 1
ATOM 685 C CA . VAL B 1 25 ? 34.340 26.761 52.687 1.00 34.68 354 VAL B CA 1
ATOM 686 C C . VAL B 1 25 ? 35.605 27.081 51.871 1.00 31.91 354 VAL B C 1
ATOM 687 O O . VAL B 1 25 ? 36.374 27.984 52.205 1.00 32.99 354 VAL B O 1
ATOM 691 N N . TYR B 1 26 ? 35.840 26.246 50.876 1.00 30.70 355 TYR B N 1
ATOM 692 C CA . TYR B 1 26 ? 36.912 26.457 49.928 1.00 31.78 355 TYR B CA 1
ATOM 693 C C . TYR B 1 26 ? 36.336 27.121 48.668 1.00 30.53 355 TYR B C 1
ATOM 694 O O . TYR B 1 26 ? 35.211 26.857 48.297 1.00 31.66 355 TYR B O 1
ATOM 703 N N . GLU B 1 27 ? 37.155 27.898 47.975 1.00 30.78 356 GLU B N 1
ATOM 704 C CA . GLU B 1 27 ? 36.802 28.308 46.586 1.00 30.03 356 GLU B CA 1
ATOM 705 C C . GLU B 1 27 ? 37.830 27.696 45.627 1.00 29.47 356 GLU B C 1
ATOM 706 O O . GLU B 1 27 ? 39.048 27.676 45.901 1.00 30.57 356 GLU B O 1
ATOM 712 N N . SER B 1 28 ? 37.296 27.218 44.511 1.00 29.71 357 SER B N 1
ATOM 713 C CA . SER B 1 28 ? 38.063 26.521 43.502 1.00 29.83 357 SER B CA 1
ATOM 714 C C . SER B 1 28 ? 37.957 27.206 42.129 1.00 28.03 357 SER B C 1
ATOM 715 O O . SER B 1 28 ? 36.890 27.788 41.783 1.00 27.08 357 SER B O 1
ATOM 718 N N . PHE B 1 29 ? 39.058 27.067 41.370 1.00 27.00 358 PHE B N 1
ATOM 719 C CA . PHE B 1 29 ? 39.313 27.777 40.119 1.00 27.40 358 PHE B CA 1
ATOM 720 C C . PHE B 1 29 ? 40.097 26.876 39.182 1.00 27.91 358 PHE B C 1
ATOM 721 O O . PHE B 1 29 ? 40.984 26.069 39.618 1.00 28.68 358 PHE B O 1
ATOM 729 N N . ILE B 1 30 ? 39.867 27.058 37.882 1.00 26.44 359 ILE B N 1
ATOM 730 C CA A ILE B 1 30 ? 40.736 26.490 36.849 0.60 29.36 359 ILE B CA 1
ATOM 731 C CA B ILE B 1 30 ? 40.780 26.481 36.897 0.40 28.90 359 ILE B CA 1
ATOM 732 C C . ILE B 1 30 ? 41.610 27.641 36.353 1.00 29.10 359 ILE B C 1
ATOM 733 O O . ILE B 1 30 ? 41.089 28.695 36.019 1.00 28.73 359 ILE B O 1
ATOM 742 N N . CYS B 1 31 ? 42.928 27.444 36.295 1.00 27.78 360 CYS B N 1
ATOM 743 C CA . CYS B 1 31 ? 43.814 28.547 36.169 1.00 29.53 360 CYS B CA 1
ATOM 744 C C . CYS B 1 31 ? 45.010 28.248 35.259 1.00 29.35 360 CYS B C 1
ATOM 745 O O . CYS B 1 31 ? 45.437 27.104 35.117 1.00 31.35 360 CYS B O 1
ATOM 748 N N . LYS B 1 32 ? 45.548 29.324 34.740 1.00 30.35 361 LYS B N 1
ATOM 749 C CA . LYS B 1 32 ? 46.883 29.377 34.134 1.00 29.53 361 LYS B CA 1
ATOM 750 C C . LYS B 1 32 ? 47.826 30.069 35.081 1.00 28.38 361 LYS B C 1
ATOM 751 O O . LYS B 1 32 ? 47.593 31.191 35.473 1.00 28.66 361 LYS B O 1
ATOM 757 N N . TYR B 1 33 ? 48.890 29.390 35.405 1.00 31.46 362 TYR B N 1
ATOM 758 C CA . TYR B 1 33 ? 49.967 29.934 36.171 1.00 33.20 362 TYR B CA 1
ATOM 759 C C . TYR B 1 33 ? 50.710 30.929 35.312 1.00 36.23 362 TYR B C 1
ATOM 760 O O . TYR B 1 33 ? 51.048 30.607 34.175 1.00 35.20 362 TYR B O 1
ATOM 769 N N . LEU B 1 34 ? 50.964 32.106 35.874 1.00 36.30 363 LEU B N 1
ATOM 770 C CA . LEU B 1 34 ? 51.681 33.166 35.170 1.00 39.65 363 LEU B CA 1
ATOM 771 C C . LEU B 1 34 ? 53.146 33.050 35.552 1.00 45.42 363 LEU B C 1
ATOM 772 O O . LEU B 1 34 ? 53.566 33.611 36.538 1.00 44.79 363 LEU B O 1
ATOM 777 N N . GLU B 1 35 ? 53.878 32.227 34.818 1.00 50.97 364 GLU B N 1
ATOM 778 C CA . GLU B 1 35 ? 55.278 31.874 35.169 1.00 61.80 364 GLU B CA 1
ATOM 779 C C . GLU B 1 35 ? 56.260 33.001 34.837 1.00 60.07 364 GLU B C 1
ATOM 780 O O . GLU B 1 35 ? 56.544 33.852 35.689 1.00 65.96 364 GLU B O 1
ATOM 786 N N . PRO B 1 54 ? 60.241 23.739 43.241 1.00 62.26 383 PRO B N 1
ATOM 787 C CA . PRO B 1 54 ? 59.346 23.466 42.126 1.00 61.23 383 PRO B CA 1
ATOM 788 C C . PRO B 1 54 ? 58.159 24.441 42.163 1.00 57.29 383 PRO B C 1
ATOM 789 O O . PRO B 1 54 ? 57.435 24.477 43.150 1.00 58.49 383 PRO B O 1
ATOM 793 N N . ARG B 1 55 ? 57.995 25.257 41.135 1.00 52.22 384 ARG B N 1
ATOM 794 C CA . ARG B 1 55 ? 56.910 26.252 41.165 1.00 51.02 384 ARG B CA 1
ATOM 795 C C . ARG B 1 55 ? 55.813 25.942 40.220 1.00 47.21 384 ARG B C 1
ATOM 796 O O . ARG B 1 55 ? 56.054 25.349 39.186 1.00 46.84 384 ARG B O 1
ATOM 804 N N . PRO B 1 56 ? 54.578 26.362 40.562 1.00 42.73 385 PRO B N 1
ATOM 805 C CA . PRO B 1 56 ? 54.120 27.190 41.669 1.00 39.08 385 PRO B CA 1
ATOM 806 C C . PRO B 1 56 ? 54.132 26.466 43.016 1.00 39.07 385 PRO B C 1
ATOM 807 O O . PRO B 1 56 ? 53.866 25.256 43.085 1.00 39.52 385 PRO B O 1
ATOM 811 N N . LEU B 1 57 ? 54.376 27.236 44.070 1.00 41.73 386 LEU B N 1
ATOM 812 C CA . LEU B 1 57 ? 54.310 26.767 45.450 1.00 42.90 386 LEU B CA 1
ATOM 813 C C . LEU B 1 57 ? 52.892 26.952 45.993 1.00 40.23 386 LEU B C 1
ATOM 814 O O . LEU B 1 57 ? 52.198 27.910 45.632 1.00 38.08 386 LEU B O 1
ATOM 819 N N . GLU B 1 58 ? 52.477 26.020 46.836 1.00 38.46 387 GLU B N 1
ATOM 820 C CA . GLU B 1 58 ? 51.307 26.199 47.668 1.00 40.06 387 GLU B CA 1
ATOM 821 C C . GLU B 1 58 ? 51.609 27.136 48.823 1.00 43.69 387 GLU B C 1
ATOM 822 O O . GLU B 1 58 ? 52.749 27.495 49.069 1.00 49.58 387 GLU B O 1
ATOM 828 N N . SER B 1 59 ? 50.577 27.519 49.536 1.00 42.70 388 SER B N 1
ATOM 829 C CA . SER B 1 59 ? 50.674 28.204 50.803 1.00 41.98 388 SER B CA 1
ATOM 830 C C . SER B 1 59 ? 49.848 27.398 51.779 1.00 43.00 388 SER B C 1
ATOM 831 O O . SER B 1 59 ? 49.257 26.376 51.376 1.00 41.93 388 SER B O 1
ATOM 834 N N . GLU B 1 60 ? 49.707 27.918 53.012 1.00 43.44 389 GLU B N 1
ATOM 835 C CA A GLU B 1 60 ? 48.922 27.223 54.049 0.60 46.62 389 GLU B CA 1
ATOM 836 C CA B GLU B 1 60 ? 48.936 27.281 54.072 0.40 44.13 389 GLU B CA 1
ATOM 837 C C . GLU B 1 60 ? 47.460 27.117 53.684 1.00 45.55 389 GLU B C 1
ATOM 838 O O . GLU B 1 60 ? 46.797 26.146 54.074 1.00 43.13 389 GLU B O 1
ATOM 849 N N . THR B 1 61 ? 46.959 28.099 52.940 1.00 41.56 390 THR B N 1
ATOM 850 C CA . THR B 1 61 ? 45.538 28.163 52.627 1.00 39.53 390 THR B CA 1
ATOM 851 C C . THR B 1 61 ? 45.208 27.863 51.153 1.00 37.30 390 THR B C 1
ATOM 852 O O . THR B 1 61 ? 44.020 27.831 50.783 1.00 37.57 390 THR B O 1
ATOM 856 N N . VAL B 1 62 ? 46.233 27.739 50.321 1.00 36.41 391 VAL B N 1
ATOM 857 C CA . VAL B 1 62 ? 46.062 27.529 48.850 1.00 36.19 391 VAL B CA 1
ATOM 858 C C . VAL B 1 62 ? 46.648 26.201 48.445 1.00 36.00 391 VAL B C 1
ATOM 859 O O . VAL B 1 62 ? 47.866 25.948 48.660 1.00 38.66 391 VAL B O 1
ATOM 863 N N . SER B 1 63 ? 45.822 25.353 47.818 1.00 31.15 392 SER B N 1
ATOM 864 C CA . SER B 1 63 ? 46.236 24.072 47.365 1.00 34.28 392 SER B CA 1
ATOM 865 C C . SER B 1 63 ? 46.137 23.979 45.853 1.00 34.17 392 SER B C 1
ATOM 866 O O . SER B 1 63 ? 45.246 24.572 45.264 1.00 30.34 392 SER B O 1
ATOM 869 N N . LEU B 1 64 ? 47.046 23.220 45.271 1.00 32.29 393 LEU B N 1
ATOM 870 C CA . LEU B 1 64 ? 47.168 23.146 43.797 1.00 32.98 393 LEU B CA 1
ATOM 871 C C . LEU B 1 64 ? 47.170 21.733 43.294 1.00 35.42 393 LEU B C 1
ATOM 872 O O . LEU B 1 64 ? 47.780 20.850 43.893 1.00 35.68 393 LEU B O 1
ATOM 877 N N . ARG B 1 65 ? 46.482 21.530 42.165 1.00 31.21 394 ARG B N 1
ATOM 878 C CA . ARG B 1 65 ? 46.527 20.267 41.462 1.00 32.91 394 ARG B CA 1
ATOM 879 C C . ARG B 1 65 ? 46.808 20.511 39.993 1.00 34.40 394 ARG B C 1
ATOM 880 O O . ARG B 1 65 ? 46.095 21.333 39.369 1.00 31.91 394 ARG B O 1
ATOM 888 N N . GLN B 1 66 ? 47.810 19.818 39.430 1.00 30.67 395 GLN B N 1
ATOM 889 C CA . GLN B 1 66 ? 48.155 20.054 38.039 1.00 30.65 395 GLN B CA 1
ATOM 890 C C . GLN B 1 66 ? 47.110 19.451 37.099 1.00 29.68 395 GLN B C 1
ATOM 891 O O . GLN B 1 66 ? 46.621 18.355 37.318 1.00 30.43 395 GLN B O 1
ATOM 897 N N . LEU B 1 67 ? 46.815 20.163 36.027 1.00 30.75 396 LEU B N 1
ATOM 898 C CA . LEU B 1 67 ? 45.898 19.634 34.989 1.00 30.76 396 LEU B CA 1
ATOM 899 C C . LEU B 1 67 ? 46.778 19.241 33.832 1.00 32.26 396 LEU B C 1
ATOM 900 O O . LEU B 1 67 ? 47.821 19.872 33.572 1.00 35.39 396 LEU B O 1
ATOM 905 N N . ILE B 1 68 ? 46.468 18.117 33.254 1.00 30.80 397 ILE B N 1
ATOM 906 C CA . ILE B 1 68 ? 47.159 17.648 32.078 1.00 33.81 397 ILE B CA 1
ATOM 907 C C . ILE B 1 68 ? 46.188 17.491 30.949 1.00 32.46 397 ILE B C 1
ATOM 908 O O . ILE B 1 68 ? 45.098 16.904 31.123 1.00 32.99 397 ILE B O 1
ATOM 913 N N . VAL B 1 69 ? 46.566 17.985 29.786 1.00 32.12 398 VAL B N 1
ATOM 914 C CA . VAL B 1 69 ? 45.683 17.914 28.611 1.00 32.76 398 VAL B CA 1
ATOM 915 C C . VAL B 1 69 ? 46.193 16.940 27.548 1.00 34.83 398 VAL B C 1
ATOM 916 O O . VAL B 1 69 ? 47.323 17.062 27.064 1.00 36.52 398 VAL B O 1
ATOM 920 N N . SER B 1 70 ? 45.386 15.948 27.191 1.00 33.30 399 SER B N 1
ATOM 921 C CA . SER B 1 70 ? 45.683 15.029 26.148 1.00 35.59 399 SER B CA 1
ATOM 922 C C . SER B 1 70 ? 44.884 15.466 24.922 1.00 38.58 399 SER B C 1
ATOM 923 O O . SER B 1 70 ? 43.695 15.786 25.039 1.00 37.31 399 SER B O 1
ATOM 926 N N . VAL B 1 71 ? 45.511 15.459 23.761 1.00 39.86 400 VAL B N 1
ATOM 927 C CA . VAL B 1 71 ? 44.781 15.738 22.500 1.00 41.69 400 VAL B CA 1
ATOM 928 C C . VAL B 1 71 ? 44.507 14.443 21.836 1.00 43.47 400 VAL B C 1
ATOM 929 O O . VAL B 1 71 ? 45.437 13.728 21.386 1.00 43.92 400 VAL B O 1
ATOM 933 N N . LEU B 1 72 ? 43.233 14.091 21.761 1.00 45.52 401 LEU B N 1
ATOM 934 C CA . LEU B 1 72 ? 42.871 12.824 21.195 1.00 50.73 401 LEU B CA 1
ATOM 935 C C . LEU B 1 72 ? 43.128 12.924 19.691 1.00 56.44 401 LEU B C 1
ATOM 936 O O . LEU B 1 72 ? 42.729 13.915 19.072 1.00 53.61 401 LEU B O 1
ATOM 941 N N . PRO B 1 73 ? 43.861 11.941 19.122 1.00 60.64 402 PRO B N 1
ATOM 942 C CA . PRO B 1 73 ? 44.195 11.999 17.700 1.00 66.33 402 PRO B CA 1
ATOM 943 C C . PRO B 1 73 ? 42.963 11.815 16.837 1.00 68.23 402 PRO B C 1
ATOM 944 O O . PRO B 1 73 ? 42.043 11.091 17.234 1.00 64.97 402 PRO B O 1
ATOM 948 N N . SER B 1 74 ? 42.969 12.448 15.668 1.00 74.76 403 SER B N 1
ATOM 949 C CA . SER B 1 74 ? 41.918 12.258 14.658 1.00 80.20 403 SER B CA 1
ATOM 950 C C . SER B 1 74 ? 42.529 11.945 13.286 1.00 83.11 403 SER B C 1
ATOM 951 O O . SER B 1 74 ? 43.027 10.844 13.046 1.00 84.73 403 SER B O 1
ATOM 954 N N . GLY C 1 5 ? 54.055 33.577 29.889 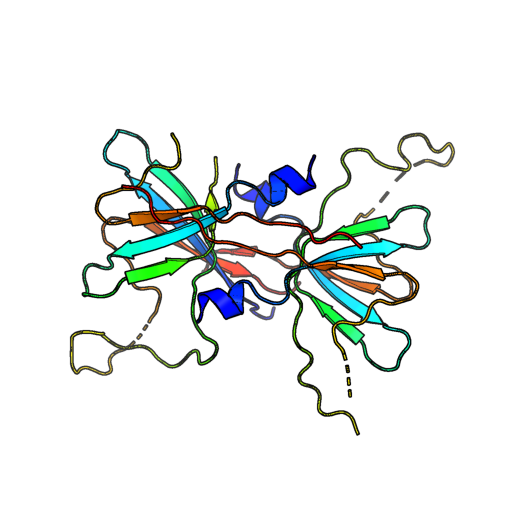1.00 78.02 334 GLY C N 1
ATOM 955 C CA . GLY C 1 5 ? 53.871 33.610 31.378 1.00 78.02 334 GLY C CA 1
ATOM 956 C C . GLY C 1 5 ? 53.512 34.980 31.938 1.00 76.01 334 GLY C C 1
ATOM 957 O O . GLY C 1 5 ? 53.818 35.253 33.110 1.00 76.99 334 GLY C O 1
ATOM 958 N N . GLN C 1 6 ? 52.906 35.844 31.100 1.00 70.23 335 GLN C N 1
ATOM 959 C CA . GLN C 1 6 ? 52.371 37.162 31.525 1.00 68.95 335 GLN C CA 1
ATOM 960 C C . GLN C 1 6 ? 50.958 37.409 30.967 1.00 63.79 335 GLN C C 1
ATOM 961 O O . GLN C 1 6 ? 50.559 36.831 29.955 1.00 54.58 335 GLN C O 1
ATOM 967 N N . LEU C 1 7 ? 50.250 38.342 31.601 1.00 60.76 336 LEU C N 1
ATOM 968 C CA . LEU C 1 7 ? 48.792 38.452 31.431 1.00 55.69 336 LEU C CA 1
ATOM 969 C C . LEU C 1 7 ? 48.343 38.709 29.985 1.00 51.11 336 LEU C C 1
ATOM 970 O O . LEU C 1 7 ? 47.447 38.029 29.447 1.00 47.42 336 LEU C O 1
ATOM 975 N N . ASP C 1 8 ? 49.011 39.633 29.327 1.00 53.17 337 ASP C N 1
ATOM 976 C CA . ASP C 1 8 ? 48.615 40.053 27.983 1.00 54.05 337 ASP C CA 1
ATOM 977 C C . ASP C 1 8 ? 48.776 38.979 26.905 1.00 54.11 337 ASP C C 1
ATOM 978 O O . ASP C 1 8 ? 48.000 38.955 25.963 1.00 61.35 337 ASP C O 1
ATOM 983 N N . THR C 1 9 ? 49.701 38.039 27.064 1.00 53.08 338 THR C N 1
ATOM 984 C CA . THR C 1 9 ? 49.844 36.962 26.077 1.00 51.75 338 THR C CA 1
ATOM 985 C C . THR C 1 9 ? 48.742 35.894 26.223 1.00 49.96 338 THR C C 1
ATOM 986 O O . THR C 1 9 ? 48.256 35.339 25.232 1.00 47.78 338 THR C O 1
ATOM 990 N N . HIS C 1 10 ? 48.342 35.608 27.454 1.00 42.08 339 HIS C N 1
ATOM 991 C CA . HIS C 1 10 ? 47.330 34.608 27.714 1.00 40.82 339 HIS C CA 1
ATOM 992 C C . HIS C 1 10 ? 45.948 35.122 27.323 1.00 37.62 339 HIS C C 1
ATOM 993 O O . HIS C 1 10 ? 45.157 34.397 26.738 1.00 37.63 339 HIS C O 1
ATOM 1000 N N . LEU C 1 11 ? 45.676 36.391 27.568 1.00 34.65 340 LEU C N 1
ATOM 1001 C CA . LEU C 1 11 ? 44.353 36.964 27.345 1.00 34.17 340 LEU C CA 1
ATOM 1002 C C . LEU C 1 11 ? 44.155 37.652 26.013 1.00 33.93 340 LEU C C 1
ATOM 1003 O O . LEU C 1 11 ? 43.088 38.236 25.779 1.00 34.09 340 LEU C O 1
ATOM 1008 N N . ALA C 1 12 ? 45.166 37.662 25.153 1.00 33.74 341 ALA C N 1
ATOM 1009 C CA . ALA C 1 12 ? 44.978 38.244 23.829 1.00 36.06 341 ALA C CA 1
ATOM 1010 C C . ALA C 1 12 ? 44.242 37.266 22.903 1.00 34.74 341 ALA C C 1
ATOM 1011 O O . ALA C 1 12 ? 44.255 36.058 23.139 1.00 36.63 341 ALA C O 1
ATOM 1013 N N . ASP C 1 13 ? 43.588 37.799 21.882 1.00 34.20 342 ASP C N 1
ATOM 1014 C CA . ASP C 1 13 ? 43.095 36.994 20.761 1.00 34.79 342 ASP C CA 1
ATOM 1015 C C . ASP C 1 13 ? 42.058 35.953 21.258 1.00 32.06 342 ASP C C 1
ATOM 1016 O O . ASP C 1 13 ? 42.182 34.732 21.015 1.00 30.76 342 ASP C O 1
ATOM 1021 N N . LEU C 1 14 ? 41.095 36.442 22.027 1.00 31.04 343 LEU C N 1
ATOM 1022 C CA . LEU C 1 14 ? 39.948 35.632 22.402 1.00 29.75 343 LEU C CA 1
ATOM 1023 C C . LEU C 1 14 ? 38.788 35.956 21.482 1.00 27.26 343 LEU C C 1
ATOM 1024 O O . LEU C 1 14 ? 38.498 37.128 21.189 1.00 30.44 343 LEU C O 1
ATOM 1029 N N . TYR C 1 15 ? 38.060 34.907 21.111 1.00 28.15 344 TYR C N 1
ATOM 1030 C CA . TYR C 1 15 ? 36.990 34.998 20.105 1.00 29.28 344 TYR C CA 1
ATOM 1031 C C . TYR C 1 15 ? 35.785 34.152 20.402 1.00 28.26 344 TYR C C 1
ATOM 1032 O O . TYR C 1 15 ? 35.905 33.055 20.928 1.00 29.00 344 TYR C O 1
ATOM 104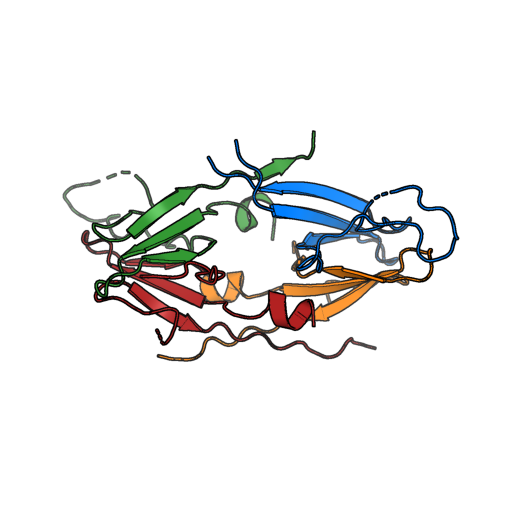1 N N . LEU C 1 16 ? 34.627 34.650 19.994 1.00 26.90 345 LEU C N 1
ATOM 1042 C CA . LEU C 1 16 ? 33.507 33.754 19.692 1.00 27.61 345 LEU C CA 1
ATOM 1043 C C . LEU C 1 16 ? 33.693 33.318 18.228 1.00 27.43 345 LEU C C 1
ATOM 1044 O O . LEU C 1 16 ? 34.054 34.126 17.373 1.00 28.12 345 LEU C O 1
ATOM 1049 N N . LEU C 1 17 ? 33.362 32.066 17.966 1.00 27.73 346 LEU C N 1
ATOM 1050 C CA . LEU C 1 17 ? 33.510 31.432 16.688 1.00 26.08 346 LEU C CA 1
ATOM 1051 C C . LEU C 1 17 ? 32.238 30.652 16.382 1.00 28.46 346 LEU C C 1
ATOM 1052 O O . LEU C 1 17 ? 31.726 29.968 17.243 1.00 28.27 346 LEU C O 1
ATOM 1057 N N . LYS C 1 18 ? 31.736 30.794 15.160 1.00 28.05 347 LYS C N 1
ATOM 1058 C CA . LYS C 1 18 ? 30.496 30.096 14.746 1.00 26.36 347 LYS C CA 1
ATOM 1059 C C . LYS C 1 18 ? 30.768 29.610 13.349 1.00 27.68 347 LYS C C 1
ATOM 1060 O O . LYS C 1 18 ? 31.287 30.369 12.526 1.00 30.47 347 LYS C O 1
ATOM 1066 N N . TYR C 1 19 ? 30.350 28.379 13.044 1.00 28.96 348 TYR C N 1
ATOM 1067 C CA . TYR C 1 19 ? 30.444 27.886 11.677 1.00 28.91 348 TYR C CA 1
ATOM 1068 C C . TYR C 1 19 ? 29.247 27.067 11.225 1.00 29.46 348 TYR C C 1
ATOM 1069 O O . TYR C 1 19 ? 28.549 26.446 12.017 1.00 29.17 348 TYR C O 1
ATOM 1078 N N . ASP C 1 20 ? 29.057 27.102 9.921 1.00 30.23 349 ASP C N 1
ATOM 1079 C CA . ASP C 1 20 ? 28.052 26.281 9.251 1.00 32.06 349 ASP C CA 1
ATOM 1080 C C . ASP C 1 20 ? 28.534 24.858 9.036 1.00 33.10 349 ASP C C 1
ATOM 1081 O O . ASP C 1 20 ? 29.569 24.591 8.311 1.00 33.14 349 ASP C O 1
ATOM 1086 N N . THR C 1 21 ? 27.841 23.929 9.700 1.00 32.54 350 THR C N 1
ATOM 1087 C CA . THR C 1 21 ? 28.166 22.522 9.553 1.00 34.16 350 THR C CA 1
ATOM 1088 C C . THR C 1 21 ? 27.853 21.968 8.121 1.00 38.11 350 THR C C 1
ATOM 1089 O O . THR C 1 21 ? 28.304 20.901 7.763 1.00 38.26 350 THR C O 1
ATOM 1093 N N . GLY C 1 22 ? 27.097 22.708 7.334 1.00 39.33 351 GLY C N 1
ATOM 1094 C CA . GLY C 1 22 ? 26.548 22.212 6.078 1.00 42.80 351 GLY C CA 1
ATOM 1095 C C . GLY C 1 22 ? 25.407 21.218 6.229 1.00 44.65 351 GLY C C 1
ATOM 1096 O O . GLY C 1 22 ? 24.928 20.680 5.233 1.00 43.93 351 GLY C O 1
ATOM 1097 N N . LEU C 1 23 ? 24.937 21.004 7.446 1.00 43.51 352 LEU C N 1
ATOM 1098 C CA . LEU C 1 23 ? 23.903 20.028 7.738 1.00 48.14 352 LEU C CA 1
ATOM 1099 C C . LEU C 1 23 ? 22.704 20.635 8.435 1.00 47.78 352 LEU C C 1
ATOM 1100 O O . LEU C 1 23 ? 21.975 19.925 9.124 1.00 51.15 352 LEU C O 1
ATOM 1105 N N . GLY C 1 24 ? 22.514 21.938 8.256 1.00 44.83 353 GLY C N 1
ATOM 1106 C CA . GLY C 1 24 ? 21.357 22.654 8.797 1.00 44.33 353 GLY C CA 1
ATOM 1107 C C . GLY C 1 24 ? 21.474 23.260 10.182 1.00 42.38 353 GLY C C 1
ATOM 1108 O O . GLY C 1 24 ? 20.505 23.866 10.668 1.00 42.46 353 GLY C O 1
ATOM 1109 N N . VAL C 1 25 ? 22.646 23.129 10.828 1.00 37.46 354 VAL C N 1
ATOM 1110 C CA . VAL C 1 25 ? 22.858 23.738 12.113 1.00 36.48 354 VAL C CA 1
ATOM 1111 C C . VAL C 1 25 ? 24.271 24.389 12.096 1.00 34.38 354 VAL C C 1
ATOM 1112 O O . VAL C 1 25 ? 25.135 24.021 11.291 1.00 33.34 354 VAL C O 1
ATOM 1116 N N . TYR C 1 26 ? 24.434 25.355 12.974 1.00 32.28 355 TYR C N 1
ATOM 1117 C CA . TYR C 1 26 ? 25.716 26.088 13.209 1.00 32.19 355 TYR C CA 1
ATOM 1118 C C . TYR C 1 26 ? 26.274 25.676 14.544 1.00 32.84 355 TYR C C 1
ATOM 1119 O O . TYR C 1 26 ? 25.497 25.431 15.474 1.00 31.63 355 TYR C O 1
ATOM 1128 N N . GLU C 1 27 ? 27.612 25.633 14.672 1.00 31.34 356 GLU C N 1
ATOM 1129 C CA . GLU C 1 27 ? 28.281 25.307 15.882 1.00 32.34 356 GLU C CA 1
ATOM 1130 C C . GLU C 1 27 ? 28.988 26.554 16.393 1.00 31.70 356 GLU C C 1
ATOM 1131 O O . GLU C 1 27 ? 29.570 27.283 15.589 1.00 31.31 356 GLU C O 1
ATOM 1137 N N . SER C 1 28 ? 28.874 26.811 17.698 1.00 26.87 357 SER C N 1
ATOM 1138 C CA . SER C 1 28 ? 29.520 27.952 18.306 1.00 28.46 357 SER C CA 1
ATOM 1139 C C . SER C 1 28 ? 30.457 27.511 19.405 1.00 27.58 357 SER C C 1
ATOM 1140 O O . SER C 1 28 ? 30.166 26.574 20.174 1.00 29.02 357 SER C O 1
ATOM 1143 N N . PHE C 1 29 ? 31.480 28.348 19.588 1.00 26.65 358 PHE C N 1
ATOM 1144 C CA . PHE C 1 29 ? 32.587 28.064 20.532 1.00 27.20 358 PHE C CA 1
ATOM 1145 C C . PHE C 1 29 ? 33.088 29.387 21.082 1.00 27.51 358 PHE C C 1
ATOM 1146 O O . PHE C 1 29 ? 32.986 30.437 20.427 1.00 28.01 358 PHE C O 1
ATOM 1154 N N . ILE C 1 30 ? 33.625 29.349 22.308 1.00 26.51 359 ILE C N 1
ATOM 1155 C CA A ILE C 1 30 ? 34.403 30.440 22.810 0.60 28.03 359 ILE C CA 1
ATOM 1156 C CA B ILE C 1 30 ? 34.411 30.433 22.878 0.40 27.26 359 ILE C CA 1
ATOM 1157 C C . ILE C 1 30 ? 35.871 29.956 22.825 1.00 27.02 359 ILE C C 1
ATOM 1158 O O . ILE C 1 30 ? 36.153 28.843 23.238 1.00 27.80 359 ILE C O 1
ATOM 1167 N N . CYS C 1 31 ? 36.766 30.788 22.308 1.00 27.80 360 CYS C N 1
ATOM 1168 C CA . CYS C 1 31 ? 38.056 30.315 21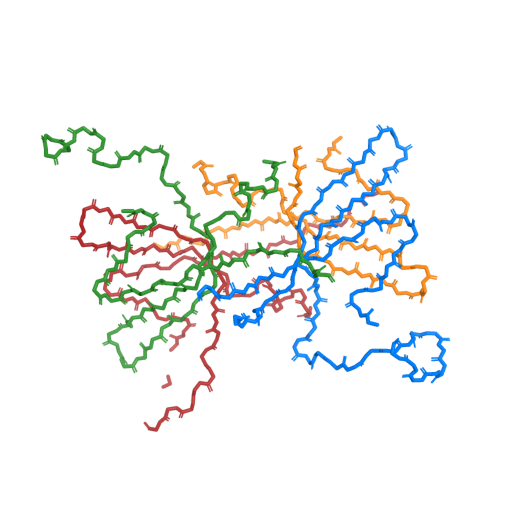.858 1.00 27.69 360 CYS C CA 1
ATOM 1169 C C . CYS C 1 31 ? 39.202 31.247 22.146 1.00 26.84 360 CYS C C 1
ATOM 1170 O O . CYS C 1 31 ? 39.028 32.454 22.288 1.00 29.43 360 CYS C O 1
ATOM 1173 N N . LYS C 1 32 ? 40.381 30.659 22.140 1.00 28.25 361 LYS C N 1
ATOM 1174 C CA . LYS C 1 32 ? 41.677 31.383 22.143 1.00 28.86 361 LYS C CA 1
ATOM 1175 C C . LYS C 1 32 ? 42.382 31.042 20.813 1.00 28.89 361 LYS C C 1
ATOM 1176 O O . LYS C 1 32 ? 42.621 29.885 20.523 1.00 29.03 361 LYS C O 1
ATOM 1182 N N . TYR C 1 33 ? 42.745 32.059 20.063 1.00 30.06 362 TYR C N 1
ATOM 1183 C CA . TYR C 1 33 ? 43.415 31.855 18.762 1.00 30.44 362 TYR C CA 1
ATOM 1184 C C . TYR C 1 33 ? 44.867 31.472 19.011 1.00 33.98 362 TYR C C 1
ATOM 1185 O O . TYR C 1 33 ? 45.476 31.993 19.974 1.00 34.48 362 TYR C O 1
ATOM 1194 N N . LEU C 1 34 ? 45.371 30.512 18.246 1.00 34.00 363 LEU C N 1
ATOM 1195 C CA . LEU C 1 34 ? 46.758 30.123 18.269 1.00 38.89 363 LEU C CA 1
ATOM 1196 C C . LEU C 1 34 ? 47.468 30.805 17.118 1.00 42.80 363 LEU C C 1
ATOM 1197 O O . LEU C 1 34 ? 47.407 30.370 15.955 1.00 38.64 363 LEU C O 1
ATOM 1202 N N . GLU C 1 35 ? 48.134 31.891 17.448 1.00 47.72 364 GLU C N 1
ATOM 1203 C CA . GLU C 1 35 ? 48.866 32.671 16.469 1.00 55.98 364 GLU C CA 1
ATOM 1204 C C . GLU C 1 35 ? 49.942 31.798 15.834 1.00 59.63 364 GLU C C 1
ATOM 1205 O O . GLU C 1 35 ? 50.650 31.076 16.538 1.00 55.73 364 GLU C O 1
ATOM 1211 N N . ASP C 1 36 ? 50.042 31.848 14.506 1.00 64.94 365 ASP C N 1
ATOM 1212 C CA . ASP C 1 36 ? 51.083 31.111 13.773 1.00 75.08 365 ASP C CA 1
ATOM 1213 C C . ASP C 1 36 ? 52.452 31.785 14.007 1.00 78.58 365 ASP C C 1
ATOM 1214 O O . ASP C 1 36 ? 52.567 33.008 13.883 1.00 75.12 365 ASP C O 1
ATOM 1219 N N . SER C 1 37 ? 53.473 30.985 14.340 1.00 85.89 366 SER C N 1
ATOM 1220 C CA . SER C 1 37 ? 54.841 31.488 14.620 1.00 91.51 366 SER C CA 1
ATOM 1221 C C . SER C 1 37 ? 55.421 32.306 13.450 1.00 96.46 366 SER C C 1
ATOM 1222 O O . SER C 1 37 ? 55.997 33.387 13.637 1.00 100.30 366 SER C O 1
ATOM 1225 N N . ASN C 1 38 ? 55.280 31.759 12.248 1.00 95.20 367 ASN C N 1
ATOM 1226 C CA . ASN C 1 38 ? 55.731 32.416 11.028 1.00 95.90 367 ASN C CA 1
ATOM 1227 C C . ASN C 1 38 ? 54.522 32.828 10.201 1.00 91.59 367 ASN C C 1
ATOM 1228 O O . ASN C 1 38 ? 53.429 32.236 10.299 1.00 85.29 367 ASN C O 1
ATOM 1233 N N . ASP C 1 39 ? 54.719 33.855 9.389 1.00 88.21 368 ASP C N 1
ATOM 1234 C CA . ASP C 1 39 ? 53.661 34.339 8.526 1.00 86.92 368 ASP C CA 1
ATOM 1235 C C . ASP C 1 39 ? 53.674 33.528 7.222 1.00 85.67 368 ASP C C 1
ATOM 1236 O O . ASP C 1 39 ? 54.666 33.563 6.491 1.00 84.60 368 ASP C O 1
ATOM 1241 N N . TYR C 1 40 ? 52.581 32.813 6.911 1.00 80.92 369 TYR C N 1
ATOM 1242 C CA . TYR C 1 40 ? 52.583 31.951 5.701 1.00 81.75 369 TYR C CA 1
ATOM 1243 C C . TYR C 1 40 ? 52.821 32.702 4.368 1.00 82.19 369 TYR C C 1
ATOM 1244 O O . TYR C 1 40 ? 53.216 32.077 3.383 1.00 83.25 369 TYR C O 1
ATOM 1253 N N . ILE C 1 41 ? 52.577 34.019 4.355 1.00 80.67 370 ILE C N 1
ATOM 1254 C CA . ILE C 1 41 ? 52.805 34.871 3.179 1.00 85.21 370 ILE C CA 1
ATOM 1255 C C . ILE C 1 41 ? 54.140 35.623 3.255 1.00 86.22 370 ILE C C 1
ATOM 1256 O O . ILE C 1 41 ? 54.498 36.317 2.307 1.00 87.43 370 ILE C O 1
ATOM 1261 N N . ALA C 1 42 ? 54.869 35.464 4.367 1.00 84.38 371 ALA C N 1
ATOM 1262 C CA . ALA C 1 42 ? 56.121 36.201 4.616 1.00 87.45 371 ALA C CA 1
ATOM 1263 C C . ALA C 1 42 ? 56.946 36.408 3.352 1.00 88.96 371 ALA C C 1
ATOM 1264 O O . ALA C 1 42 ? 57.443 37.507 3.106 1.00 91.56 371 ALA C O 1
ATOM 1266 N N . SER C 1 43 ? 57.078 35.349 2.558 1.00 88.23 372 SER C N 1
ATOM 1267 C CA . SER C 1 43 ? 57.916 35.375 1.366 1.00 91.20 372 SER C CA 1
ATOM 1268 C C . SER C 1 43 ? 57.143 35.254 0.042 1.00 89.98 372 SER C C 1
ATOM 1269 O O . SER C 1 43 ? 57.745 34.919 -0.984 1.00 91.97 372 SER C O 1
ATOM 1272 N N . HIS C 1 44 ? 55.830 35.519 0.046 1.00 84.77 373 HIS C N 1
ATOM 1273 C CA . HIS C 1 44 ? 55.052 35.507 -1.213 1.00 84.22 373 HIS C CA 1
ATOM 1274 C C . HIS C 1 44 ? 55.384 36.749 -2.070 1.00 86.58 373 HIS C C 1
ATOM 1275 O O . HIS C 1 44 ? 55.428 37.858 -1.530 1.00 85.46 373 HIS C O 1
ATOM 1282 N N . PRO C 1 45 ? 55.629 36.580 -3.398 1.00 89.49 374 PRO C N 1
ATOM 1283 C CA . PRO C 1 45 ? 56.045 37.775 -4.172 1.00 93.39 374 PRO C CA 1
ATOM 1284 C C . PRO C 1 45 ? 55.006 38.916 -4.276 1.00 92.09 374 PRO C C 1
ATOM 1285 O O . PRO C 1 45 ? 55.377 40.041 -4.598 1.00 94.35 374 PRO C O 1
ATOM 1289 N N . GLN C 1 46 ? 53.734 38.614 -4.016 1.00 90.41 375 GLN C N 1
ATOM 1290 C CA . GLN C 1 46 ? 52.650 39.612 -3.918 1.00 90.85 375 GLN C CA 1
ATOM 1291 C C . GLN C 1 46 ? 52.357 40.135 -2.485 1.00 88.79 375 GLN C C 1
ATOM 1292 O O . GLN C 1 46 ? 51.211 40.466 -2.184 1.00 86.70 375 GLN C O 1
ATOM 1298 N N . LYS C 1 47 ? 53.381 40.219 -1.629 1.00 92.66 376 LYS C N 1
ATOM 1299 C CA . LYS C 1 47 ? 53.317 40.990 -0.363 1.00 92.96 376 LYS C CA 1
ATOM 1300 C C . LYS C 1 47 ? 53.862 42.411 -0.577 1.00 96.90 376 LYS C C 1
ATOM 1301 O O . LYS C 1 47 ? 53.170 43.300 -1.070 1.00 98.35 376 LYS C O 1
ATOM 1315 N N . PRO C 1 54 ? 44.330 41.030 8.141 1.00 75.70 383 PRO C N 1
ATOM 1316 C CA . PRO C 1 54 ? 44.450 40.678 9.546 1.00 70.66 383 PRO C CA 1
ATOM 1317 C C . PRO C 1 54 ? 44.364 39.158 9.732 1.00 63.04 383 PRO C C 1
ATOM 1318 O O . PRO C 1 54 ? 43.890 38.442 8.849 1.00 62.43 383 PRO C O 1
ATOM 1322 N N . ARG C 1 55 ? 44.905 38.671 10.831 1.00 55.30 384 ARG C N 1
ATOM 1323 C CA . ARG C 1 55 ? 44.744 37.285 11.227 1.00 50.28 384 ARG C CA 1
ATOM 1324 C C . ARG C 1 55 ? 44.147 37.379 12.625 1.00 48.30 384 ARG C C 1
ATOM 1325 O O . ARG C 1 55 ? 44.511 38.299 13.351 1.00 51.48 384 ARG C O 1
ATOM 1333 N N . PRO C 1 56 ? 43.261 36.444 13.002 1.00 42.19 385 PRO C N 1
ATOM 1334 C CA . PRO C 1 56 ? 42.781 35.298 12.192 1.00 43.17 385 PRO C CA 1
ATOM 1335 C C . PRO C 1 56 ? 41.887 35.725 11.041 1.00 41.47 385 PRO C C 1
ATOM 1336 O O . PRO C 1 56 ? 41.220 36.729 11.149 1.00 42.01 385 PRO C O 1
ATOM 1340 N N . LEU C 1 57 ? 41.931 34.987 9.935 1.00 43.77 386 LEU C N 1
ATOM 1341 C CA . LEU C 1 57 ? 41.019 35.196 8.820 1.00 43.92 386 LEU C CA 1
ATOM 1342 C C . LEU C 1 57 ? 39.756 34.381 9.070 1.00 42.25 386 LEU C C 1
ATOM 1343 O O . LEU C 1 57 ? 39.837 33.263 9.549 1.00 42.23 386 LEU C O 1
ATOM 1348 N N . GLU C 1 58 ? 38.603 34.947 8.749 1.00 39.77 387 GLU C N 1
ATOM 1349 C CA . GLU C 1 58 ? 37.368 34.180 8.665 1.00 41.29 387 GLU C CA 1
ATOM 1350 C C . GLU C 1 58 ? 37.352 33.353 7.342 1.00 41.01 387 GLU C C 1
ATOM 1351 O O . GLU C 1 58 ? 38.328 33.342 6.592 1.00 43.13 387 GLU C O 1
ATOM 1357 N N . SER C 1 59 ? 36.266 32.638 7.086 1.00 37.38 388 SER C N 1
ATOM 1358 C CA . SER C 1 59 ? 36.061 31.896 5.860 1.00 37.71 388 SER C CA 1
ATOM 1359 C C . SER C 1 59 ? 34.626 32.060 5.443 1.00 37.30 388 SER C C 1
ATOM 1360 O O . SER C 1 59 ? 33.820 32.637 6.168 1.00 36.33 388 SER C O 1
ATOM 1363 N N . GLU C 1 60 ? 34.298 31.519 4.282 1.00 36.95 389 GLU C N 1
ATOM 1364 C CA . GLU C 1 60 ? 32.911 31.565 3.829 1.00 38.11 389 GLU C CA 1
ATOM 1365 C C . GLU C 1 60 ? 31.932 30.964 4.837 1.00 37.20 389 GLU C C 1
ATOM 1366 O O . GLU C 1 60 ? 30.796 31.389 4.917 1.00 39.51 389 GLU C O 1
ATOM 1372 N N . THR C 1 61 ? 32.351 29.949 5.558 1.00 36.10 390 THR C N 1
ATOM 1373 C CA . THR C 1 61 ? 31.483 29.244 6.509 1.00 34.66 390 THR C CA 1
ATOM 1374 C C . THR C 1 61 ? 31.824 29.460 7.981 1.00 34.22 390 THR C C 1
ATOM 1375 O O . THR C 1 61 ? 31.211 28.840 8.823 1.00 32.36 390 THR C O 1
ATOM 1379 N N . VAL C 1 62 ? 32.767 30.345 8.295 1.00 32.28 391 VAL C N 1
ATOM 1380 C CA . VAL C 1 62 ? 33.177 30.563 9.714 1.00 32.70 391 VAL C CA 1
ATOM 1381 C C . VAL C 1 62 ? 33.129 32.036 9.982 1.00 32.34 391 VAL C C 1
ATOM 1382 O O . VAL C 1 62 ? 33.754 32.803 9.223 1.00 36.63 391 VAL C O 1
ATOM 1386 N N . SER C 1 63 ? 32.469 32.453 11.075 1.00 31.28 392 SER C N 1
ATOM 1387 C CA . SER C 1 63 ? 32.470 33.861 11.467 1.00 31.62 392 SER C CA 1
ATOM 1388 C C . SER C 1 63 ? 33.094 33.956 12.857 1.00 32.13 392 SER C C 1
ATOM 1389 O O . SER C 1 63 ? 33.087 32.967 13.587 1.00 29.57 392 SER C O 1
ATOM 1392 N N . LEU C 1 64 ? 33.706 35.108 13.104 1.00 32.95 393 LEU C N 1
ATOM 1393 C CA . LEU C 1 64 ? 34.457 35.394 14.320 1.00 33.36 393 LEU C CA 1
ATOM 1394 C C . LEU C 1 64 ? 33.963 36.700 14.919 1.00 33.44 393 LEU C C 1
ATOM 1395 O O . LEU C 1 64 ? 33.702 37.681 14.197 1.00 31.89 393 LEU C O 1
ATOM 1400 N N . ARG C 1 65 ? 33.898 36.762 16.243 1.00 32.24 394 ARG C N 1
ATOM 1401 C CA . ARG C 1 65 ? 33.694 38.020 16.882 1.00 33.42 394 ARG C CA 1
ATOM 1402 C C . ARG C 1 65 ? 34.669 38.101 18.052 1.00 35.31 394 ARG C C 1
ATOM 1403 O O . ARG C 1 65 ? 34.662 37.234 18.929 1.00 31.09 394 ARG C O 1
ATOM 1411 N N . GLN C 1 66 ? 35.525 39.122 18.060 1.00 35.47 395 GLN C N 1
ATOM 1412 C CA . GLN C 1 66 ? 36.549 39.189 19.080 1.00 35.25 395 GLN C CA 1
ATOM 1413 C C . GLN C 1 66 ? 35.972 39.614 20.416 1.00 33.83 395 GLN C C 1
ATOM 1414 O O . GLN C 1 66 ? 34.969 40.334 20.499 1.00 32.35 395 GLN C O 1
ATOM 1420 N N . LEU C 1 67 ? 36.579 39.103 21.473 1.00 31.57 396 LEU C N 1
ATOM 1421 C CA . LEU C 1 67 ? 36.193 39.421 22.830 1.00 31.58 396 LEU C CA 1
ATOM 1422 C C . LEU C 1 67 ? 37.116 40.423 23.435 1.00 31.55 396 LEU C C 1
ATOM 1423 O O . LEU C 1 67 ? 38.262 40.495 23.058 1.00 32.17 396 LEU C O 1
ATOM 1428 N N . ILE C 1 68 ? 36.601 41.155 24.400 1.00 32.43 397 ILE C N 1
ATOM 1429 C CA A ILE C 1 68 ? 37.372 42.175 25.071 0.50 35.85 397 ILE C CA 1
ATOM 1430 C CA B ILE C 1 68 ? 37.409 42.175 25.078 0.50 34.81 397 ILE C CA 1
ATOM 1431 C C . ILE C 1 68 ? 37.447 41.895 26.578 1.00 34.28 397 ILE C C 1
ATOM 1432 O O . ILE C 1 68 ? 36.452 41.542 27.178 1.00 30.95 397 ILE C O 1
ATOM 1441 N N . VAL C 1 69 ? 38.639 42.021 27.143 1.00 34.31 398 VAL C N 1
ATOM 1442 C CA . VAL C 1 69 ? 38.865 41.813 28.553 1.00 33.01 398 VAL C CA 1
ATOM 1443 C C . VAL C 1 69 ? 39.079 43.154 29.188 1.00 32.71 398 VAL C C 1
ATOM 1444 O O . VAL C 1 69 ? 39.860 44.003 28.692 1.00 32.58 398 VAL C O 1
ATOM 1448 N N . SER C 1 70 ? 38.362 43.432 30.276 1.00 32.70 399 SER C N 1
ATOM 1449 C CA . SER C 1 70 ? 38.548 44.649 30.961 1.00 33.30 399 SER C CA 1
ATOM 1450 C C . SER C 1 70 ? 38.427 44.440 32.454 1.00 34.54 399 SER C C 1
ATOM 1451 O O . SER C 1 70 ? 38.060 43.384 32.882 1.00 31.88 399 SER C O 1
ATOM 1454 N N . VAL C 1 71 ? 38.730 45.467 33.212 1.00 38.07 400 VAL C N 1
ATOM 1455 C CA . VAL C 1 71 ? 38.733 45.342 34.682 1.00 44.95 400 VAL C CA 1
ATOM 1456 C C . VAL C 1 71 ? 37.337 45.656 35.159 1.00 50.25 400 VAL C C 1
ATOM 1457 O O . VAL C 1 71 ? 36.687 46.520 34.583 1.00 50.45 400 VAL C O 1
ATOM 1461 N N . LEU C 1 72 ? 36.888 44.973 36.211 1.00 55.89 401 LEU C N 1
ATOM 1462 C CA . LEU C 1 72 ? 35.619 45.311 36.855 1.00 63.53 401 LEU C CA 1
ATOM 1463 C C . LEU C 1 72 ? 35.648 46.762 37.409 1.00 71.88 401 LEU C C 1
ATOM 1464 O O . LEU C 1 72 ? 36.396 47.046 38.374 1.00 71.78 401 LEU C O 1
ATOM 1469 N N . PRO C 1 73 ? 34.823 47.680 36.823 1.00 77.95 402 PRO C N 1
ATOM 1470 C CA . PRO C 1 73 ? 34.921 49.131 37.147 1.00 82.63 402 PRO C CA 1
ATOM 1471 C C . PRO C 1 73 ? 34.810 49.549 38.639 1.00 88.95 402 PRO C C 1
ATOM 1472 O O . PRO C 1 73 ? 33.937 49.084 39.376 1.00 91.69 402 PRO C O 1
ATOM 1476 N N . GLY D 1 5 ? 32.220 17.632 39.492 1.00 64.13 334 GLY D N 1
ATOM 1477 C CA . GLY D 1 5 ? 30.806 18.070 39.185 1.00 61.50 334 GLY D CA 1
ATOM 1478 C C . GLY D 1 5 ? 30.831 19.382 38.414 1.00 60.83 334 GLY D C 1
ATOM 1479 O O . GLY D 1 5 ? 30.616 19.417 37.185 1.00 50.64 334 GLY D O 1
ATOM 1480 N N . GLN D 1 6 ? 31.096 20.473 39.141 1.00 58.35 335 GLN D N 1
ATOM 1481 C CA . GLN D 1 6 ? 31.467 21.752 38.500 1.00 58.78 335 GLN D CA 1
ATOM 1482 C C . GLN D 1 6 ? 32.730 21.561 37.661 1.00 49.30 335 GLN D C 1
ATOM 1483 O O . GLN D 1 6 ? 32.876 22.134 36.555 1.00 43.56 335 GLN D O 1
ATOM 1489 N N . LEU D 1 7 ? 33.673 20.801 38.215 1.00 46.12 336 LEU D N 1
ATOM 1490 C CA . LEU D 1 7 ? 34.908 20.549 37.509 1.00 48.03 336 LEU D CA 1
ATOM 1491 C C . LEU D 1 7 ? 34.658 19.793 36.222 1.00 43.98 336 LEU D C 1
ATOM 1492 O O . LEU D 1 7 ? 35.092 20.214 35.154 1.00 42.72 336 LEU D O 1
ATOM 1497 N N . ASP D 1 8 ? 33.947 18.674 36.316 1.00 45.43 337 ASP D N 1
ATOM 1498 C CA . ASP D 1 8 ? 33.666 17.876 35.123 1.00 48.14 337 ASP D CA 1
ATOM 1499 C C . ASP D 1 8 ? 32.946 18.660 34.040 1.00 46.21 337 ASP D C 1
ATOM 1500 O O . ASP D 1 8 ? 33.265 18.505 32.849 1.00 46.21 337 ASP D O 1
ATOM 1505 N N . THR D 1 9 ? 31.989 19.485 34.450 1.00 42.30 338 THR D N 1
ATOM 1506 C CA . THR D 1 9 ? 31.306 20.353 33.513 1.00 41.41 338 THR D CA 1
ATOM 1507 C C . THR D 1 9 ? 32.238 21.305 32.830 1.00 37.76 338 THR D C 1
ATOM 1508 O O . THR D 1 9 ? 32.252 21.402 31.594 1.00 36.99 338 THR D O 1
ATOM 1512 N N . HIS D 1 10 ? 33.060 22.016 33.620 1.00 37.51 339 HIS D N 1
ATOM 1513 C CA . HIS D 1 10 ? 34.051 22.932 33.032 1.00 38.69 339 HIS D CA 1
ATOM 1514 C C . HIS D 1 10 ? 35.015 22.237 32.083 1.00 36.61 339 HIS D C 1
ATOM 1515 O O . HIS D 1 10 ? 35.313 22.771 31.002 1.00 38.53 339 HIS D O 1
ATOM 1522 N N . LEU D 1 11 ? 35.464 21.039 32.427 1.00 35.99 340 LEU D N 1
ATOM 1523 C CA . LEU D 1 11 ? 36.473 20.356 31.587 1.00 36.02 340 LEU D CA 1
ATOM 1524 C C . LEU D 1 11 ? 35.873 19.606 30.351 1.00 35.07 340 LEU D C 1
ATOM 1525 O O . LEU D 1 11 ? 36.624 19.051 29.550 1.00 35.99 340 LEU D O 1
ATOM 1530 N N . ALA D 1 12 ? 34.550 19.592 30.249 1.00 36.00 341 ALA D N 1
ATOM 1531 C CA . ALA D 1 12 ? 33.831 18.896 29.131 1.00 34.52 341 ALA D CA 1
ATOM 1532 C C . ALA D 1 12 ? 33.818 19.798 27.914 1.00 33.85 341 ALA D C 1
ATOM 1533 O O . ALA D 1 12 ? 33.919 21.046 28.021 1.00 34.69 341 ALA D O 1
ATOM 1535 N N . ASP D 1 13 ? 33.772 19.172 26.745 1.00 32.67 342 ASP D N 1
ATOM 1536 C CA . ASP D 1 13 ? 33.560 19.879 25.468 1.00 34.49 342 ASP D CA 1
ATOM 1537 C C . ASP D 1 13 ? 34.593 20.905 25.129 1.00 33.75 342 ASP D C 1
ATOM 1538 O O . ASP D 1 13 ? 34.271 21.984 24.599 1.00 33.52 342 ASP D O 1
ATOM 1543 N N . LEU D 1 14 ? 35.867 20.557 25.418 1.00 29.21 343 LEU D N 1
ATOM 1544 C CA . LEU D 1 14 ? 36.980 21.338 25.021 1.00 28.52 343 LEU D CA 1
ATOM 1545 C C . LEU D 1 14 ? 37.555 20.727 23.721 1.00 31.12 343 LEU D C 1
ATOM 1546 O O . LEU D 1 14 ? 37.655 19.483 23.589 1.00 33.62 343 LEU D O 1
ATOM 1551 N N . TYR D 1 15 ? 37.950 21.572 22.789 1.00 29.92 344 TYR D N 1
ATOM 1552 C CA . TYR D 1 15 ? 38.404 21.153 21.472 1.00 29.13 344 TYR D CA 1
ATOM 1553 C C . TYR D 1 15 ? 39.524 21.972 20.908 1.00 29.47 344 TYR D C 1
ATOM 1554 O O . TYR D 1 15 ? 39.598 23.179 21.116 1.00 31.58 344 TYR D O 1
ATOM 1563 N N . LEU D 1 16 ? 40.383 21.321 20.128 1.00 30.20 345 LEU D N 1
ATOM 1564 C CA . LEU D 1 16 ? 41.285 21.999 19.227 1.00 31.17 345 LEU D CA 1
ATOM 1565 C C . LEU D 1 16 ? 40.546 22.063 17.871 1.00 30.88 345 LEU D C 1
ATOM 1566 O O . LEU D 1 16 ? 40.167 21.017 17.302 1.00 31.77 345 LEU D O 1
ATOM 1571 N N . LEU D 1 17 ? 40.350 23.269 17.392 1.00 31.00 346 LEU D N 1
ATOM 1572 C CA . LEU D 1 17 ? 39.539 23.513 16.161 1.00 31.30 346 LEU D CA 1
ATOM 1573 C C . LEU D 1 17 ? 40.431 24.151 15.132 1.00 30.80 346 LEU D C 1
ATOM 1574 O O . LEU D 1 17 ? 41.204 25.064 15.423 1.00 29.94 346 LEU D O 1
ATOM 1579 N N . LYS D 1 18 ? 40.372 23.619 13.918 1.00 33.40 347 LYS D N 1
ATOM 1580 C CA . LYS D 1 18 ? 41.189 24.090 12.874 1.00 34.97 347 LYS D CA 1
ATOM 1581 C C . LYS D 1 18 ? 40.349 24.216 11.635 1.00 34.02 347 LYS D C 1
ATOM 1582 O O . LYS D 1 18 ? 39.643 23.269 11.278 1.00 36.96 347 LYS D O 1
ATOM 1588 N N . TYR D 1 19 ? 40.390 25.368 10.985 1.00 34.07 348 TYR D N 1
ATOM 1589 C CA . TYR D 1 19 ? 39.644 25.489 9.726 1.00 32.59 348 TYR D CA 1
ATOM 1590 C C . TYR D 1 19 ? 40.436 26.078 8.566 1.00 32.06 348 TYR D C 1
ATOM 1591 O O . TYR D 1 19 ? 41.310 26.916 8.733 1.00 33.13 348 TYR D O 1
ATOM 1600 N N . ASP D 1 20 ? 40.068 25.615 7.367 1.00 33.81 349 ASP D N 1
ATOM 1601 C CA . ASP D 1 20 ? 40.527 26.158 6.106 1.00 35.64 349 ASP D CA 1
ATOM 1602 C C . ASP D 1 20 ? 39.893 27.532 5.786 1.00 32.72 349 ASP D C 1
ATOM 1603 O O . ASP D 1 20 ? 38.684 27.687 5.593 1.00 32.09 349 ASP D O 1
ATOM 1608 N N . THR D 1 21 ? 40.734 28.548 5.801 1.00 33.35 350 THR D N 1
ATOM 1609 C CA . THR D 1 21 ? 40.321 29.923 5.489 1.00 34.05 350 THR D CA 1
ATOM 1610 C C . THR D 1 21 ? 39.937 30.122 4.010 1.00 38.26 350 THR D C 1
ATOM 1611 O O . THR D 1 21 ? 39.209 31.072 3.668 1.00 37.43 350 THR D O 1
ATOM 1615 N N . GLY D 1 22 ? 40.387 29.224 3.154 1.00 40.89 351 GLY D N 1
ATOM 1616 C CA . GLY D 1 22 ? 40.180 29.390 1.686 1.00 44.12 351 GLY D CA 1
ATOM 1617 C C . GLY D 1 22 ? 41.243 30.278 1.051 1.00 42.72 351 GLY D C 1
ATOM 1618 O O . GLY D 1 22 ? 41.188 30.533 -0.158 1.00 48.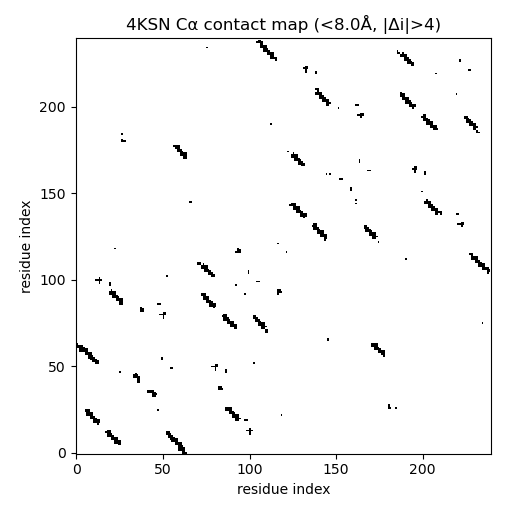05 351 GLY D O 1
ATOM 1619 N N . LEU D 1 23 ? 42.208 30.735 1.849 1.00 43.20 352 LEU D N 1
ATOM 1620 C CA . LEU D 1 23 ? 43.246 31.620 1.391 1.00 42.39 352 LEU D CA 1
ATOM 1621 C C . LEU D 1 23 ? 44.602 31.004 1.597 1.00 39.72 352 LEU D C 1
ATOM 1622 O O . LEU D 1 23 ? 45.610 31.725 1.637 1.00 38.57 352 LEU D O 1
ATOM 1627 N N . GLY D 1 24 ? 44.663 29.671 1.625 1.00 39.35 353 GLY D N 1
ATOM 1628 C CA . GLY D 1 24 ? 45.958 28.965 1.681 1.00 41.15 353 GLY D CA 1
ATOM 1629 C C . GLY D 1 24 ? 46.547 28.735 3.061 1.00 43.83 353 GLY D C 1
ATOM 1630 O O . GLY D 1 24 ? 47.700 28.308 3.209 1.00 40.49 353 GLY D O 1
ATOM 1631 N N . VAL D 1 25 ? 45.782 29.063 4.082 1.00 39.35 354 VAL D N 1
ATOM 1632 C CA . VAL D 1 25 ? 46.233 28.838 5.424 1.00 42.72 354 VAL D CA 1
ATOM 1633 C C . VAL D 1 25 ? 45.035 28.372 6.231 1.00 39.73 354 VAL D C 1
ATOM 1634 O O . VAL D 1 25 ? 43.865 28.624 5.885 1.00 35.27 354 VAL D O 1
ATOM 1638 N N . TYR D 1 26 ? 45.350 27.678 7.324 1.00 39.68 355 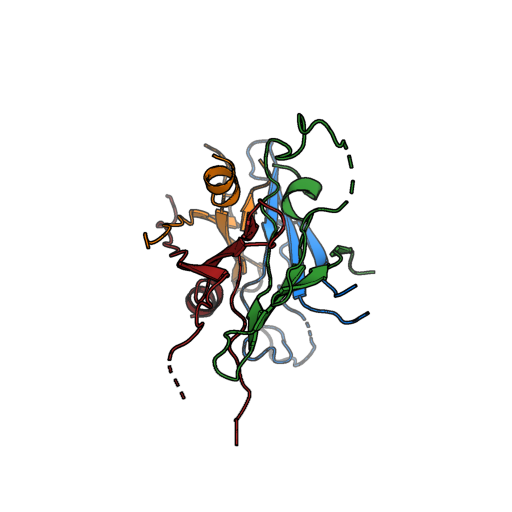TYR D N 1
ATOM 1639 C CA . TYR D 1 26 ? 44.350 27.180 8.235 1.00 38.24 355 TYR D CA 1
ATOM 1640 C C . TYR D 1 26 ? 44.568 27.920 9.554 1.00 38.14 355 TYR D C 1
ATOM 1641 O O . TYR D 1 26 ? 45.702 28.217 9.932 1.00 36.06 355 TYR D O 1
ATOM 1650 N N . GLU D 1 27 ? 43.483 28.220 10.236 1.00 35.24 356 GLU D N 1
ATOM 1651 C CA . GLU D 1 27 ? 43.542 28.894 11.492 1.00 34.22 356 GLU D CA 1
ATOM 1652 C C . GLU D 1 27 ? 43.194 27.866 12.557 1.00 35.04 356 GLU D C 1
ATOM 1653 O O . GLU D 1 27 ? 42.227 27.107 12.396 1.00 32.87 356 GLU D O 1
ATOM 1659 N N . SER D 1 28 ? 43.928 27.924 13.687 1.00 33.62 357 SER D N 1
ATOM 1660 C CA . SER D 1 28 ? 43.719 27.003 14.809 1.00 34.32 357 SER D CA 1
ATOM 1661 C C . SER D 1 28 ? 43.388 27.758 16.099 1.00 30.87 357 SER D C 1
ATOM 1662 O O . SER D 1 28 ? 43.903 28.832 16.338 1.00 31.95 357 SER D O 1
ATOM 1665 N N . PHE D 1 29 ? 42.493 27.166 16.884 1.00 29.26 358 PHE D N 1
ATOM 1666 C CA . PHE D 1 29 ? 41.932 27.730 18.114 1.00 29.69 358 PHE D CA 1
ATOM 1667 C C . PHE D 1 29 ? 41.855 26.624 19.148 1.00 29.94 358 PHE D C 1
ATOM 1668 O O . PHE D 1 29 ? 41.546 25.471 18.825 1.00 33.05 358 PHE D O 1
ATOM 1676 N N . ILE D 1 30 ? 42.061 26.988 20.418 1.00 29.86 359 ILE D N 1
ATOM 1677 C CA A ILE D 1 30 ? 41.634 26.101 21.473 0.60 28.73 359 ILE D CA 1
ATOM 1678 C CA B ILE D 1 30 ? 41.691 26.163 21.550 0.40 28.51 359 ILE D CA 1
ATOM 1679 C C . ILE D 1 30 ? 40.341 26.653 22.038 1.00 27.80 359 ILE D C 1
ATOM 1680 O O . ILE D 1 30 ? 40.156 27.863 22.300 1.00 28.25 359 ILE D O 1
ATOM 1689 N N . CYS D 1 31 ? 39.386 25.748 22.198 1.00 2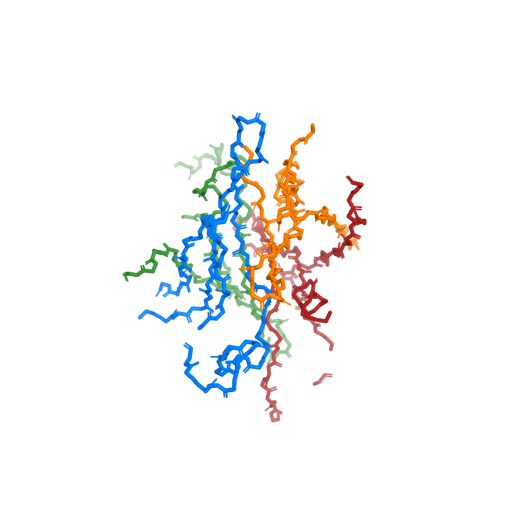9.29 360 CYS D N 1
ATOM 1690 C CA . CYS D 1 31 ? 37.971 26.145 22.330 1.00 29.90 360 CYS D CA 1
ATOM 1691 C C . CYS D 1 31 ? 37.192 25.425 23.386 1.00 29.02 360 CYS D C 1
ATOM 1692 O O . CYS D 1 31 ? 37.385 24.228 23.640 1.00 30.09 360 CYS D O 1
ATOM 1695 N N . LYS D 1 32 ? 36.179 26.102 23.908 1.00 27.91 361 LYS D N 1
ATOM 1696 C CA . LYS D 1 32 ? 35.124 25.493 24.616 1.00 27.86 361 LYS D CA 1
ATOM 1697 C C . LYS D 1 32 ? 33.888 25.481 23.673 1.00 29.58 361 LYS D C 1
ATOM 1698 O O . LYS D 1 32 ? 33.458 26.540 23.206 1.00 27.92 361 LYS D O 1
ATOM 1704 N N . TYR D 1 33 ? 33.349 24.302 23.439 1.00 28.05 362 TYR D N 1
ATOM 1705 C CA . TYR D 1 33 ? 32.079 24.188 22.702 1.00 28.93 362 TYR D CA 1
ATOM 1706 C C . TYR D 1 33 ? 30.906 24.682 23.499 1.00 30.11 362 TYR D C 1
ATOM 1707 O O . TYR D 1 33 ? 30.739 24.388 24.695 1.00 28.30 362 TYR D O 1
ATOM 1716 N N . LEU D 1 34 ? 30.081 25.490 22.855 1.00 26.64 363 LEU D N 1
ATOM 1717 C CA . LEU D 1 34 ? 28.835 25.942 23.450 1.00 29.72 363 LEU D CA 1
ATOM 1718 C C . LEU D 1 34 ? 27.676 25.044 22.987 1.00 31.21 363 LEU D C 1
ATOM 1719 O O . LEU D 1 34 ? 27.244 25.085 21.846 1.00 30.14 363 LEU D O 1
ATOM 1724 N N . GLU D 1 35 ? 27.212 24.222 23.888 1.00 32.45 364 GLU D N 1
ATOM 1725 C CA . GLU D 1 35 ? 26.133 23.265 23.651 1.00 37.17 364 GLU D CA 1
ATOM 1726 C C . GLU D 1 35 ? 24.944 23.974 23.027 1.00 35.68 364 GLU D C 1
ATOM 1727 O O . GLU D 1 35 ? 24.596 25.072 23.420 1.00 35.99 364 GLU D O 1
ATOM 1733 N N . ASP D 1 36 ? 24.397 23.385 21.983 1.00 35.91 365 ASP D N 1
ATOM 1734 C CA . ASP D 1 36 ? 23.299 24.034 21.244 1.00 35.35 365 ASP D CA 1
ATOM 1735 C C . ASP D 1 36 ? 21.968 23.717 21.983 1.00 37.17 365 ASP D C 1
ATOM 1736 O O . ASP D 1 36 ? 21.587 22.575 22.162 1.00 39.97 365 ASP D O 1
ATOM 1741 N N . SER D 1 37 ? 21.329 24.725 22.534 1.00 36.20 366 SER D N 1
ATOM 1742 C CA . SER D 1 37 ? 20.095 24.508 23.251 1.00 35.35 366 SER D CA 1
ATOM 1743 C C . SER D 1 37 ? 18.870 24.764 22.384 1.00 34.80 366 SER D C 1
ATOM 1744 O O . SER D 1 37 ? 17.776 24.763 22.918 1.00 35.69 366 SER D O 1
ATOM 1747 N N . ASN D 1 38 ? 19.027 25.019 21.093 1.00 33.15 367 ASN D N 1
ATOM 1748 C CA . ASN D 1 38 ? 17.845 25.257 20.236 1.00 34.23 367 ASN D CA 1
ATOM 1749 C C . ASN D 1 38 ? 17.013 23.969 20.128 1.00 34.63 367 ASN D C 1
ATOM 1750 O O . ASN D 1 38 ? 17.569 22.862 20.080 1.00 35.24 367 ASN D O 1
ATOM 1755 N N . ASP D 1 39 ? 15.693 24.130 20.078 1.00 35.89 368 ASP D N 1
ATOM 1756 C CA . ASP D 1 39 ? 14.734 23.066 19.900 1.00 35.97 368 ASP D CA 1
ATOM 1757 C C . ASP D 1 39 ? 14.260 23.223 18.430 1.00 34.91 368 ASP D C 1
ATOM 1758 O O . ASP D 1 39 ? 13.417 24.044 18.135 1.00 34.69 368 ASP D O 1
ATOM 1763 N N . TYR D 1 40 ? 14.905 22.516 17.502 1.00 34.81 369 TYR D N 1
ATOM 1764 C CA . TYR D 1 40 ? 14.662 22.724 16.077 1.00 37.69 369 TYR D CA 1
ATOM 1765 C C . TYR D 1 40 ? 13.302 22.103 15.727 1.00 37.61 369 TYR D C 1
ATOM 1766 O O . TYR D 1 40 ? 12.971 21.062 16.279 1.00 39.57 369 TYR D O 1
ATOM 1775 N N . ILE D 1 41 ? 12.550 22.761 14.860 1.00 40.86 370 ILE D N 1
ATOM 1776 C CA . ILE D 1 41 ? 11.290 22.275 14.318 1.00 48.01 370 ILE D CA 1
ATOM 1777 C C . ILE D 1 41 ? 11.455 21.195 13.203 1.00 50.18 370 ILE D C 1
ATOM 1778 O O . ILE D 1 41 ? 12.393 21.302 12.404 1.00 57.76 370 ILE D O 1
ATOM 1783 N N . GLU D 1 52 ? 18.334 15.938 15.262 1.00 88.79 381 GLU D N 1
ATOM 1784 C CA . GLU D 1 52 ? 18.900 15.243 16.410 1.00 91.71 381 GLU D CA 1
ATOM 1785 C C . GLU D 1 52 ? 20.142 14.428 16.021 1.00 89.42 381 GLU D C 1
ATOM 1786 O O . GLU D 1 52 ? 20.153 13.201 16.112 1.00 89.14 381 GLU D O 1
ATOM 1800 N N . PRO D 1 54 ? 24.589 13.881 16.355 1.00 71.99 383 PRO D N 1
ATOM 1801 C CA . PRO D 1 54 ? 25.664 13.924 17.393 1.00 69.35 383 PRO D CA 1
ATOM 1802 C C . PRO D 1 54 ? 26.596 15.134 17.270 1.00 65.96 383 PRO D C 1
ATOM 1803 O O . PRO D 1 54 ? 26.999 15.474 16.153 1.00 62.35 383 PRO D O 1
ATOM 1807 N N . ARG D 1 55 ? 26.992 15.741 18.396 1.00 57.10 384 ARG D N 1
ATOM 1808 C CA . ARG D 1 55 ? 27.550 17.083 18.325 1.00 48.33 384 ARG D CA 1
ATOM 1809 C C . ARG D 1 55 ? 28.676 17.338 19.260 1.00 48.04 384 ARG D C 1
ATOM 1810 O O . ARG D 1 55 ? 28.822 16.678 20.274 1.00 49.37 384 ARG D O 1
ATOM 1818 N N . PRO D 1 56 ? 29.542 18.273 18.886 1.00 41.41 385 PRO D N 1
ATOM 1819 C CA . PRO D 1 56 ? 29.588 19.107 17.681 1.00 38.36 385 PRO D CA 1
ATOM 1820 C C . PRO D 1 56 ? 29.922 18.347 16.407 1.00 40.08 385 PRO D C 1
ATOM 1821 O O . PRO D 1 56 ? 30.650 17.365 16.449 1.00 39.26 385 PRO D O 1
ATOM 1825 N N . LEU D 1 57 ? 29.396 18.828 15.283 1.00 38.15 386 LEU D N 1
ATOM 1826 C CA . LEU D 1 57 ? 29.715 18.281 13.973 1.00 39.90 386 LEU D CA 1
ATOM 1827 C C . LEU D 1 57 ? 30.850 19.048 13.296 1.00 37.56 386 LEU D C 1
ATOM 1828 O O . LEU D 1 57 ? 30.875 20.278 13.253 1.00 40.16 386 LEU D O 1
ATOM 1833 N N . GLU D 1 58 ? 31.761 18.307 12.713 1.00 39.97 387 GLU D N 1
ATOM 1834 C CA . GLU D 1 58 ? 32.732 18.871 11.802 1.00 41.76 387 GLU D CA 1
ATOM 1835 C C . GLU D 1 58 ? 32.017 19.297 10.524 1.00 43.16 387 GLU D C 1
ATOM 1836 O O . GLU D 1 58 ? 30.843 19.002 10.315 1.00 42.85 387 GLU D O 1
ATOM 1842 N N . SER D 1 59 ? 32.728 20.031 9.689 1.00 42.23 388 SER D N 1
ATOM 1843 C CA . SER D 1 59 ? 32.224 20.420 8.399 1.00 38.25 388 SER D CA 1
ATOM 1844 C C . SER D 1 59 ? 33.304 20.006 7.374 1.00 40.53 388 SER D C 1
ATOM 1845 O O . SER D 1 59 ? 34.342 19.471 7.755 1.00 42.93 388 SER D O 1
ATOM 1848 N N . GLU D 1 60 ? 33.083 20.312 6.099 1.00 41.80 389 GLU D N 1
ATOM 1849 C CA . GLU D 1 60 ? 34.129 20.107 5.077 1.00 44.02 389 GLU D CA 1
ATOM 1850 C C . GLU D 1 60 ? 35.430 20.867 5.331 1.00 42.38 389 GLU D C 1
ATOM 1851 O O . GLU D 1 60 ? 36.513 20.397 4.957 1.00 40.12 389 GLU D O 1
ATOM 1857 N N . THR D 1 61 ? 35.352 22.010 6.022 1.00 36.23 390 THR D N 1
ATOM 1858 C CA . THR D 1 61 ? 36.475 22.907 6.179 1.00 34.97 390 THR D CA 1
ATOM 1859 C C . THR D 1 61 ? 36.934 23.045 7.623 1.00 34.37 390 THR D C 1
ATOM 1860 O O . THR D 1 61 ? 37.978 23.589 7.851 1.00 33.93 390 THR D O 1
ATOM 1864 N N . VAL D 1 62 ? 36.172 22.505 8.555 1.00 32.62 391 VAL D N 1
ATOM 1865 C CA . VAL D 1 62 ? 36.492 22.645 10.024 1.00 32.84 391 VAL D CA 1
ATOM 1866 C C . VAL D 1 62 ? 36.733 21.271 10.551 1.00 32.96 391 VAL D C 1
ATOM 1867 O O . VAL D 1 62 ? 35.902 20.378 10.394 1.00 35.28 391 VAL D O 1
ATOM 1871 N N . SER D 1 63 ? 37.880 21.074 11.205 1.00 35.00 392 SER D N 1
ATOM 1872 C CA . SER D 1 63 ? 38.144 19.800 11.834 1.00 36.02 392 SER D CA 1
ATOM 1873 C C . SER D 1 63 ? 38.288 20.046 13.357 1.00 38.43 392 SER D C 1
ATOM 1874 O O . SER D 1 63 ? 38.718 21.125 13.776 1.00 33.22 392 SER D O 1
ATOM 1877 N N . LEU D 1 64 ? 37.897 19.043 14.131 1.00 38.41 393 LEU D N 1
ATOM 1878 C CA . LEU D 1 64 ? 37.930 19.107 15.611 1.00 37.65 393 LEU D CA 1
ATOM 1879 C C . LEU D 1 64 ? 38.695 17.959 16.209 1.00 37.77 393 LEU D C 1
ATOM 1880 O O . LEU D 1 64 ? 38.531 16.820 15.767 1.00 42.41 393 LEU D O 1
ATOM 1885 N N . ARG D 1 65 ? 39.484 18.263 17.231 1.00 36.44 394 ARG D N 1
ATOM 1886 C CA . ARG D 1 65 ? 40.134 17.222 18.072 1.00 36.81 394 ARG D CA 1
ATOM 1887 C C . ARG D 1 65 ? 39.778 17.521 19.494 1.00 35.26 394 ARG D C 1
ATOM 1888 O O . ARG D 1 65 ? 39.917 18.657 19.916 1.00 34.60 394 ARG D O 1
ATOM 1896 N N . GLN D 1 66 ? 39.345 16.503 20.228 1.00 34.74 395 GLN D N 1
ATOM 1897 C CA . GLN D 1 66 ? 38.981 16.644 21.632 1.00 34.47 395 GLN D CA 1
ATOM 1898 C C . GLN D 1 66 ? 40.202 16.861 22.515 1.00 33.27 395 GLN D C 1
ATOM 1899 O O . GLN D 1 66 ? 41.239 16.168 22.369 1.00 34.36 395 GLN D O 1
ATOM 1905 N N . LEU D 1 67 ? 40.084 17.819 23.432 1.00 33.16 396 LEU D N 1
ATOM 1906 C CA . LEU D 1 67 ? 41.073 18.076 24.449 1.00 34.00 396 LEU D CA 1
ATOM 1907 C C . LEU D 1 67 ? 40.558 17.424 25.740 1.00 36.16 396 LEU D C 1
ATOM 1908 O O . LEU D 1 67 ? 39.510 17.813 26.264 1.00 38.88 396 LEU D O 1
ATOM 1913 N N . ILE D 1 68 ? 41.282 16.428 26.254 1.00 33.07 397 ILE D N 1
ATOM 1914 C CA A ILE D 1 68 ? 40.817 15.652 27.386 0.60 32.84 397 ILE D CA 1
ATOM 1915 C CA B ILE D 1 68 ? 40.794 15.666 27.387 0.40 32.97 397 ILE D CA 1
ATOM 1916 C C . ILE D 1 68 ? 41.655 16.027 28.578 1.00 32.30 397 ILE D C 1
ATOM 1917 O O . ILE D 1 68 ? 42.892 15.903 28.507 1.00 34.35 397 ILE D O 1
ATOM 1926 N N . VAL D 1 69 ? 41.028 16.489 29.648 1.00 31.70 398 VAL D N 1
ATOM 1927 C CA . VAL D 1 69 ? 41.801 16.992 30.786 1.00 32.90 398 VAL D CA 1
ATOM 1928 C C . VAL D 1 69 ? 41.751 16.025 31.982 1.00 33.91 398 VAL D C 1
ATOM 1929 O O . VAL D 1 69 ? 40.679 15.606 32.406 1.00 33.70 398 VAL D O 1
ATOM 1933 N N . SER D 1 70 ? 42.910 15.682 32.525 1.00 31.41 399 SER D N 1
ATOM 1934 C CA . SER D 1 70 ? 42.977 14.853 33.714 1.00 32.97 399 SER D CA 1
ATOM 1935 C C . SER D 1 70 ? 43.573 15.677 34.844 1.00 33.24 399 SER D C 1
ATOM 1936 O O . SER D 1 70 ? 44.321 16.607 34.593 1.00 32.86 399 SER D O 1
ATOM 1939 N N . VAL D 1 71 ? 43.257 15.332 36.075 1.00 32.37 400 VAL D N 1
ATOM 1940 C CA . VAL D 1 71 ? 43.623 16.100 37.232 1.00 31.47 400 VAL D CA 1
ATOM 1941 C C . VAL D 1 71 ? 44.531 15.210 38.057 1.00 33.13 400 VAL D C 1
ATOM 1942 O O . VAL D 1 71 ? 44.158 14.119 38.416 1.00 33.29 400 VAL D O 1
ATOM 1946 N N . LEU D 1 72 ? 45.704 15.727 38.386 1.00 31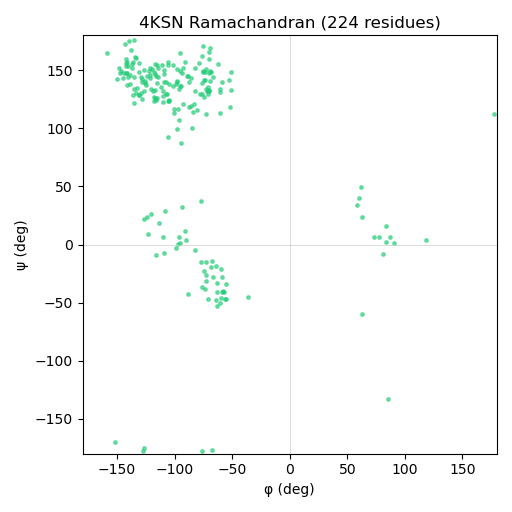.47 401 LEU D N 1
ATOM 1947 C CA A LEU D 1 72 ? 46.686 14.993 39.196 0.60 32.35 401 LEU D CA 1
ATOM 1948 C CA B LEU D 1 72 ? 46.676 14.985 39.197 0.40 33.05 401 LEU D CA 1
ATOM 1949 C C . LEU D 1 72 ? 46.327 15.079 40.669 1.00 35.93 401 LEU D C 1
ATOM 1950 O O . LEU D 1 72 ? 45.605 15.976 41.105 1.00 34.64 401 LEU D O 1
ATOM 1959 N N . PRO D 1 73 ? 46.834 14.157 41.464 1.00 37.67 402 PRO D N 1
ATOM 1960 C CA . PRO D 1 73 ? 46.426 14.296 42.851 1.00 40.52 402 PRO D CA 1
ATOM 1961 C C . PRO D 1 73 ? 47.071 15.516 43.502 1.00 42.98 402 PRO D C 1
ATOM 1962 O O . PRO D 1 73 ? 48.084 15.996 43.050 1.00 39.24 402 PRO D O 1
ATOM 1966 N N . SER D 1 74 ? 46.520 16.018 44.589 1.00 53.47 403 SER D N 1
ATOM 1967 C CA . SER D 1 74 ? 47.193 17.146 45.236 1.00 59.73 403 SER D CA 1
ATOM 1968 C C . SER D 1 74 ? 48.495 16.643 45.839 1.00 64.08 403 SER D C 1
ATOM 1969 O O . SER D 1 74 ? 48.551 15.531 46.323 1.00 59.53 403 SER D O 1
ATOM 1972 N N . ARG D 1 75 ? 49.556 17.433 45.758 1.00 67.64 404 ARG D N 1
ATOM 1973 C CA . ARG D 1 75 ? 50.816 16.998 46.334 1.00 76.87 404 ARG D CA 1
ATOM 1974 C C . ARG D 1 75 ? 50.775 16.986 47.868 1.00 76.83 404 ARG D C 1
ATOM 1975 O O . ARG D 1 75 ? 49.871 17.550 48.486 1.00 73.89 404 ARG D O 1
ATOM 1983 N N . PRO D 1 76 ? 51.772 16.334 48.482 1.00 82.92 405 PRO D N 1
ATOM 1984 C CA . PRO D 1 76 ? 51.964 16.354 49.926 1.00 85.07 405 PRO D CA 1
ATOM 1985 C C . PRO D 1 76 ? 52.096 17.765 50.490 1.00 86.77 405 PRO D C 1
ATOM 1986 O O . PRO D 1 76 ? 52.917 18.541 49.999 1.00 87.18 405 PRO D O 1
#

Solvent-accessible surface area: 14783 Å² total

Nearest PDB structures (foldseek):
  4ksn-assembly1_A  TM=1.016E+00  e=4.150E-10  Legionella pneumophila subsp. pneumophila str. Philadelphia 1
  4ksn-assembly1_C  TM=7.100E-01  e=2.891E-06  Legionella pneumophila subsp. pneumophila str. Philadelphia 1
  4ksn-assembly1_D  TM=7.617E-01  e=2.930E-05  Legionella pneumophila subsp. pneumophila str. Philadelphia 1
  4ksn-assembly1_C  TM=1.016E+00  e=4.331E-11  Legionella pneumophila subsp. pneumophila str. Philadelphia 1
  4ksn-assembly1_D  TM=8.775E-01  e=5.424E-09  Legionella pneumophila subsp. pneumophila str. Philadelphia 1